Protein AF-M1EPE6-F1 (afdb_monomer_lite)

pLDDT: mean 76.54, std 17.14, range [33.0, 97.06]

Structure (mmCIF, N/CA/C/O backbone):
data_AF-M1EPE6-F1
#
_entry.id   AF-M1EPE6-F1
#
loop_
_atom_site.group_PDB
_atom_site.id
_atom_site.type_symbol
_atom_site.label_atom_id
_atom_site.label_alt_id
_atom_site.label_comp_id
_atom_site.label_asym_id
_atom_site.label_entity_id
_atom_site.label_seq_id
_atom_site.pdbx_PDB_ins_code
_atom_site.Cartn_x
_atom_site.Cartn_y
_atom_site.Cartn_z
_atom_site.occupancy
_atom_site.B_iso_or_equiv
_atom_site.auth_seq_id
_atom_site.auth_comp_id
_atom_site.auth_asym_id
_atom_site.auth_atom_id
_atom_site.pdbx_PDB_model_num
ATOM 1 N N . ARG A 1 1 ? -13.684 3.435 5.957 1.00 78.81 1 ARG A N 1
ATOM 2 C CA . ARG A 1 1 ? -12.445 3.995 6.557 1.00 78.81 1 ARG A CA 1
ATOM 3 C C . ARG A 1 1 ? -11.594 2.908 7.227 1.00 78.81 1 ARG A C 1
ATOM 5 O O . ARG A 1 1 ? -10.469 2.743 6.786 1.00 78.81 1 ARG A O 1
ATOM 12 N N . CYS A 1 2 ? -12.111 2.101 8.167 1.00 88.12 2 CYS A N 1
ATOM 13 C CA . CYS A 1 2 ? -11.366 0.972 8.770 1.00 88.12 2 CYS A CA 1
ATOM 14 C C . CYS A 1 2 ? -10.769 -0.002 7.737 1.00 88.12 2 CYS A C 1
ATOM 16 O O . CYS A 1 2 ? -9.585 -0.310 7.800 1.00 88.12 2 CYS A O 1
ATOM 18 N N . ALA A 1 3 ? -11.550 -0.380 6.718 1.00 90.38 3 ALA A N 1
ATOM 19 C CA . ALA A 1 3 ? -11.076 -1.228 5.621 1.00 90.38 3 ALA A CA 1
ATOM 20 C C . ALA A 1 3 ? -9.878 -0.649 4.851 1.00 90.38 3 ALA A C 1
ATOM 22 O O . ALA A 1 3 ? -8.998 -1.405 4.464 1.00 90.38 3 ALA A O 1
ATOM 23 N N . LEU A 1 4 ? -9.794 0.676 4.678 1.00 91.50 4 LEU A N 1
ATOM 24 C CA . LEU A 1 4 ? -8.645 1.306 4.015 1.00 91.50 4 LEU A CA 1
ATOM 25 C C . LEU A 1 4 ? -7.384 1.209 4.879 1.00 91.50 4 LEU A C 1
ATOM 27 O O . LEU A 1 4 ? -6.312 0.919 4.361 1.00 91.50 4 LEU A O 1
ATOM 31 N N . TYR A 1 5 ? -7.509 1.406 6.194 1.00 92.38 5 TYR A N 1
ATOM 32 C CA . TYR A 1 5 ? -6.381 1.268 7.118 1.00 92.38 5 TYR A CA 1
ATOM 33 C C . TYR A 1 5 ? -5.888 -0.174 7.238 1.00 92.38 5 TYR A C 1
ATOM 35 O O . TYR A 1 5 ? -4.675 -0.387 7.289 1.00 92.38 5 TYR A O 1
ATOM 43 N N . ALA A 1 6 ? -6.814 -1.137 7.249 1.00 94.12 6 ALA A N 1
ATOM 44 C CA . ALA A 1 6 ? -6.514 -2.564 7.234 1.00 94.12 6 ALA A CA 1
ATOM 45 C C . ALA A 1 6 ? -5.818 -2.968 5.931 1.00 94.12 6 ALA A C 1
ATOM 47 O O . ALA A 1 6 ? -4.765 -3.601 5.960 1.00 94.12 6 ALA A O 1
ATOM 48 N N . LEU A 1 7 ? -6.352 -2.529 4.790 1.00 95.69 7 LEU A N 1
ATOM 49 C CA . LEU A 1 7 ? -5.754 -2.777 3.483 1.00 95.69 7 LEU A CA 1
ATOM 50 C C . LEU A 1 7 ? -4.353 -2.158 3.379 1.00 95.69 7 LEU A C 1
ATOM 52 O O . LEU A 1 7 ? -3.413 -2.822 2.955 1.00 95.69 7 LEU A O 1
ATOM 56 N N . GLY A 1 8 ? -4.193 -0.912 3.833 1.00 94.88 8 GLY A N 1
ATOM 57 C CA . GLY A 1 8 ? -2.896 -0.245 3.904 1.00 94.88 8 GLY A CA 1
ATOM 58 C C . GLY A 1 8 ? -1.895 -0.994 4.787 1.00 94.88 8 GLY A C 1
ATOM 59 O O . GLY A 1 8 ? -0.743 -1.134 4.393 1.00 94.88 8 GLY A O 1
ATOM 60 N N . ALA A 1 9 ? -2.326 -1.532 5.936 1.00 96.31 9 ALA A N 1
ATOM 61 C CA . ALA A 1 9 ? -1.472 -2.360 6.792 1.00 96.31 9 ALA A CA 1
ATOM 62 C C . ALA A 1 9 ? -1.014 -3.640 6.091 1.00 96.31 9 ALA A C 1
ATOM 64 O O . ALA A 1 9 ? 0.170 -3.959 6.139 1.00 96.31 9 ALA A O 1
ATOM 65 N N . ALA A 1 10 ? -1.923 -4.341 5.407 1.00 96.81 10 ALA A N 1
ATOM 66 C CA . ALA A 1 10 ? -1.585 -5.551 4.664 1.00 96.81 10 ALA A CA 1
ATOM 67 C C . ALA A 1 10 ? -0.550 -5.270 3.565 1.00 96.81 10 ALA A C 1
ATOM 69 O O . ALA A 1 10 ? 0.476 -5.947 3.495 1.00 96.81 10 ALA A O 1
ATOM 70 N N . TYR A 1 11 ? -0.782 -4.239 2.745 1.00 96.69 11 TYR A N 1
ATOM 71 C CA . TYR A 1 11 ? 0.141 -3.881 1.669 1.00 96.69 11 TYR A CA 1
ATOM 72 C C . TYR A 1 11 ? 1.484 -3.390 2.194 1.0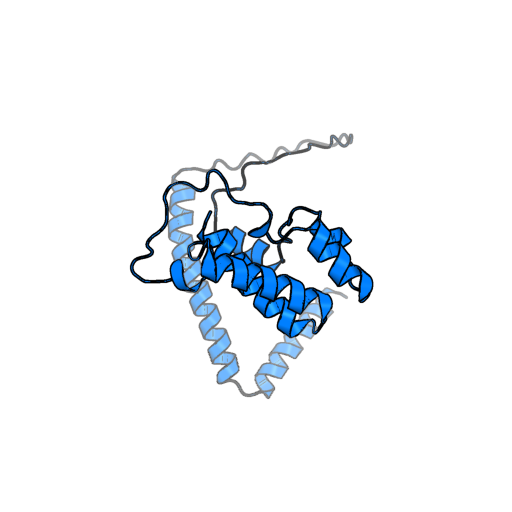0 96.69 11 TYR A C 1
ATOM 74 O O . TYR A 1 11 ? 2.513 -3.821 1.689 1.00 96.69 11 TYR A O 1
ATOM 82 N N . LEU A 1 12 ? 1.507 -2.523 3.207 1.00 96.12 12 LEU A N 1
ATOM 83 C CA . LEU A 1 12 ? 2.769 -2.042 3.766 1.00 96.12 12 LEU A CA 1
ATOM 84 C C . LEU A 1 12 ? 3.553 -3.165 4.452 1.00 96.12 12 LEU A C 1
ATOM 86 O O . LEU A 1 12 ? 4.772 -3.207 4.310 1.00 96.12 12 LEU A O 1
ATOM 90 N N . ASN A 1 13 ? 2.879 -4.109 5.119 1.00 96.75 13 ASN A N 1
ATOM 91 C CA . ASN A 1 13 ? 3.526 -5.301 5.668 1.00 96.75 13 ASN A CA 1
ATOM 92 C C . ASN A 1 13 ? 4.183 -6.131 4.558 1.00 96.75 13 ASN A C 1
ATOM 94 O O . ASN A 1 13 ? 5.369 -6.447 4.647 1.00 96.75 13 ASN A O 1
ATOM 98 N N . LEU A 1 14 ? 3.450 -6.399 3.474 1.00 97.06 14 LEU A N 1
ATOM 99 C CA . LEU A 1 14 ? 3.978 -7.104 2.307 1.00 97.06 14 LEU A CA 1
ATOM 100 C C . LEU A 1 14 ? 5.168 -6.357 1.683 1.00 97.06 14 LEU A C 1
ATOM 102 O O . LEU A 1 14 ? 6.228 -6.943 1.485 1.00 97.06 14 LEU A O 1
ATOM 106 N N . ILE A 1 15 ? 5.031 -5.054 1.421 1.00 95.38 15 ILE A N 1
ATOM 107 C CA . ILE A 1 15 ? 6.100 -4.222 0.847 1.00 95.38 15 ILE A CA 1
ATOM 108 C C . ILE A 1 15 ? 7.330 -4.210 1.761 1.00 95.38 15 ILE A C 1
ATOM 110 O O . ILE A 1 15 ? 8.456 -4.213 1.266 1.00 95.38 15 ILE A O 1
ATOM 114 N N . SER A 1 16 ? 7.153 -4.231 3.084 1.00 95.62 16 SER A N 1
ATOM 115 C CA . SER A 1 16 ? 8.289 -4.258 4.009 1.00 95.62 16 SER A CA 1
ATOM 116 C C . SER A 1 16 ? 9.113 -5.538 3.859 1.00 95.62 16 SER A C 1
ATOM 118 O O . SER A 1 16 ? 10.334 -5.478 3.729 1.00 95.62 16 SER A O 1
ATOM 120 N N . GLN A 1 17 ? 8.441 -6.681 3.722 1.00 94.81 17 GLN A N 1
ATOM 121 C CA . GLN A 1 17 ? 9.088 -7.971 3.492 1.00 94.81 17 GLN A CA 1
ATOM 122 C C . GLN A 1 17 ? 9.775 -8.031 2.120 1.00 94.81 17 GLN A C 1
ATOM 124 O O . GLN A 1 17 ? 10.837 -8.633 2.001 1.00 94.81 17 GLN A O 1
ATOM 129 N N . LEU A 1 18 ? 9.208 -7.374 1.099 1.00 95.19 18 LEU A N 1
ATOM 130 C CA . LEU A 1 18 ? 9.767 -7.347 -0.259 1.00 95.19 18 LEU A CA 1
ATOM 131 C C . LEU A 1 18 ? 10.954 -6.390 -0.422 1.00 95.19 18 LEU A C 1
ATOM 133 O O . LEU A 1 18 ? 11.881 -6.685 -1.167 1.00 95.19 18 LEU A O 1
ATOM 137 N N . THR A 1 19 ? 10.929 -5.234 0.243 1.00 91.19 19 THR A N 1
ATOM 138 C CA . THR A 1 19 ? 12.005 -4.230 0.143 1.00 91.19 19 THR A CA 1
ATOM 139 C C . THR A 1 19 ? 13.209 -4.579 1.013 1.00 91.19 19 THR A C 1
ATOM 141 O O . THR A 1 19 ? 14.312 -4.107 0.741 1.00 91.19 19 THR A O 1
ATOM 144 N N . THR A 1 20 ? 13.025 -5.413 2.045 1.00 89.69 20 THR A N 1
ATOM 145 C CA . THR A 1 20 ? 14.071 -5.873 2.981 1.00 89.69 20 THR A CA 1
ATOM 146 C C . THR A 1 20 ? 14.838 -4.746 3.686 1.00 89.69 20 THR A C 1
ATOM 148 O O . THR A 1 20 ? 15.934 -4.961 4.196 1.00 89.69 20 THR A O 1
ATOM 151 N N . VAL A 1 21 ? 14.259 -3.541 3.757 1.00 95.19 21 VAL A N 1
ATOM 152 C CA . VAL A 1 21 ? 14.845 -2.381 4.443 1.00 95.19 21 VAL A CA 1
ATOM 153 C C . VAL A 1 21 ? 14.593 -2.505 5.952 1.00 95.19 21 VAL A C 1
ATOM 155 O O . VAL A 1 21 ? 13.445 -2.339 6.374 1.00 95.19 21 VAL A O 1
ATOM 158 N N . PRO A 1 22 ? 15.616 -2.743 6.801 1.00 95.19 22 PRO A N 1
ATOM 159 C CA . PRO A 1 22 ? 15.393 -3.087 8.209 1.00 95.19 22 PRO A CA 1
ATOM 160 C C . PRO A 1 22 ? 14.621 -2.019 8.993 1.00 95.19 22 PRO A C 1
ATOM 162 O O . PRO A 1 22 ? 13.675 -2.342 9.709 1.00 95.19 22 PRO A O 1
ATOM 165 N N . ALA A 1 23 ? 14.964 -0.741 8.800 1.00 95.00 23 ALA A N 1
ATOM 166 C CA . ALA A 1 23 ? 14.297 0.378 9.469 1.00 95.00 23 ALA A CA 1
ATOM 167 C C . ALA A 1 23 ? 12.816 0.509 9.068 1.00 95.00 23 ALA A C 1
ATOM 169 O O . ALA A 1 23 ? 11.967 0.857 9.889 1.00 95.00 23 ALA A O 1
ATOM 170 N N . PHE A 1 24 ? 12.492 0.198 7.811 1.00 96.19 24 PHE A N 1
ATOM 171 C CA . PHE A 1 24 ? 11.118 0.201 7.324 1.00 96.19 24 PHE A CA 1
ATOM 172 C C . PHE A 1 24 ? 10.338 -0.993 7.880 1.00 96.19 24 PHE A C 1
ATOM 174 O O . PHE A 1 24 ? 9.250 -0.803 8.417 1.00 96.19 24 PHE A O 1
ATOM 181 N N . CYS A 1 25 ? 10.916 -2.199 7.850 1.00 96.12 25 CYS A N 1
ATOM 182 C CA . CYS A 1 25 ? 10.325 -3.391 8.463 1.00 96.12 25 CYS A CA 1
ATOM 183 C C . CYS A 1 25 ? 9.987 -3.166 9.934 1.00 96.12 25 CYS A C 1
ATOM 185 O O . CYS A 1 25 ? 8.874 -3.479 10.353 1.00 96.12 25 CYS A O 1
ATOM 187 N N . GLN A 1 26 ? 10.921 -2.601 10.701 1.00 95.94 26 GLN A N 1
ATOM 188 C CA . GLN A 1 26 ? 10.714 -2.302 12.112 1.00 95.94 26 GLN A CA 1
ATOM 189 C C . GLN A 1 26 ? 9.548 -1.328 12.308 1.00 95.94 26 GLN A C 1
ATOM 191 O O . GLN A 1 26 ? 8.627 -1.632 13.060 1.00 95.94 26 GLN A O 1
ATOM 196 N N . HIS A 1 27 ? 9.539 -0.206 11.581 1.00 95.94 27 HIS A N 1
ATOM 197 C CA . HIS A 1 27 ? 8.467 0.781 11.692 1.00 95.94 27 HIS A CA 1
ATOM 198 C C . HIS A 1 27 ? 7.085 0.183 11.383 1.00 95.94 27 HIS A C 1
ATOM 200 O O . HIS A 1 27 ? 6.121 0.426 12.111 1.00 95.94 27 HIS A O 1
ATOM 206 N N . ILE A 1 28 ? 6.976 -0.614 10.314 1.00 96.88 28 ILE A N 1
ATOM 207 C CA . ILE A 1 28 ? 5.706 -1.244 9.944 1.00 96.88 28 ILE A CA 1
ATOM 208 C C . ILE A 1 28 ? 5.251 -2.243 11.016 1.00 96.88 28 ILE A C 1
ATOM 210 O O . ILE A 1 28 ? 4.077 -2.223 11.393 1.00 96.88 28 ILE A O 1
ATOM 214 N N . HIS A 1 29 ? 6.160 -3.063 11.552 1.00 96.50 29 HIS A N 1
ATOM 215 C CA . HIS A 1 29 ? 5.839 -3.996 12.635 1.00 96.50 29 HIS A CA 1
ATOM 216 C C . HIS A 1 29 ? 5.400 -3.276 13.910 1.00 96.50 29 HIS A C 1
ATOM 218 O O . HIS A 1 29 ? 4.398 -3.671 14.496 1.00 96.50 29 HIS A O 1
ATOM 224 N N . GLU A 1 30 ? 6.087 -2.206 14.314 1.00 96.06 30 GLU A N 1
ATOM 225 C CA . GLU A 1 30 ? 5.726 -1.417 15.498 1.00 96.06 30 GLU A CA 1
ATOM 226 C C . GLU A 1 30 ? 4.286 -0.900 15.410 1.00 96.06 30 GLU A C 1
ATOM 228 O O . GLU A 1 30 ? 3.489 -1.127 16.318 1.00 96.06 30 GLU A O 1
ATOM 233 N N . VAL A 1 31 ? 3.906 -0.285 14.285 1.00 96.44 31 VAL A N 1
ATOM 234 C CA . VAL A 1 31 ? 2.537 0.222 14.091 1.00 96.44 31 VAL A CA 1
ATOM 235 C C . VAL A 1 31 ? 1.511 -0.917 14.088 1.00 96.44 31 VAL A C 1
ATOM 237 O O . VAL A 1 31 ? 0.424 -0.769 14.651 1.00 96.44 31 VAL A O 1
ATOM 240 N N . ILE A 1 32 ? 1.828 -2.062 13.472 1.00 96.69 32 ILE A N 1
ATOM 241 C CA . ILE A 1 32 ? 0.934 -3.230 13.455 1.00 96.69 32 ILE A CA 1
ATOM 242 C C . ILE A 1 32 ? 0.739 -3.789 14.867 1.00 96.69 32 ILE A C 1
ATOM 244 O O . ILE A 1 32 ? -0.399 -4.045 15.259 1.00 96.69 32 ILE A O 1
ATOM 248 N N . GLU A 1 33 ? 1.807 -3.944 15.646 1.00 96.31 33 GLU A N 1
ATOM 249 C CA . GLU A 1 33 ? 1.735 -4.449 17.020 1.00 96.31 33 GLU A CA 1
ATOM 250 C C . GLU A 1 33 ? 0.950 -3.508 17.938 1.00 96.31 33 GLU A C 1
ATOM 252 O O . GLU A 1 33 ? 0.116 -3.966 18.723 1.00 96.31 33 GLU A O 1
ATOM 257 N N . THR A 1 34 ? 1.132 -2.194 17.799 1.00 94.81 34 THR A N 1
ATOM 258 C CA . THR A 1 34 ? 0.328 -1.204 18.526 1.00 94.81 34 THR A CA 1
ATOM 259 C C . THR A 1 34 ? -1.153 -1.316 18.153 1.00 94.81 34 THR A C 1
ATOM 261 O O . THR A 1 34 ? -2.018 -1.398 19.028 1.00 94.81 34 THR A O 1
ATOM 264 N N . ARG A 1 35 ? -1.475 -1.435 16.855 1.00 93.88 35 ARG A N 1
ATOM 265 C CA . ARG A 1 35 ? -2.862 -1.647 16.405 1.00 93.88 35 ARG A CA 1
ATOM 266 C C . ARG A 1 35 ? -3.456 -2.952 16.925 1.00 93.88 35 ARG A C 1
ATOM 268 O O . ARG A 1 35 ? -4.631 -2.957 17.269 1.00 93.88 35 ARG A O 1
ATOM 275 N N . LYS A 1 36 ? -2.690 -4.044 17.021 1.00 93.75 36 LYS A N 1
ATOM 276 C CA . LYS A 1 36 ? -3.198 -5.317 17.570 1.00 93.75 36 LYS A CA 1
ATOM 277 C C . LYS A 1 36 ? -3.713 -5.157 18.999 1.00 93.75 36 LYS A C 1
ATOM 279 O O . LYS A 1 36 ? -4.706 -5.786 19.352 1.00 93.75 36 LYS A O 1
ATOM 284 N N . LYS A 1 37 ? -3.046 -4.324 19.802 1.00 91.88 37 LYS A N 1
ATOM 285 C CA . LYS A 1 37 ? -3.392 -4.095 21.210 1.00 91.88 37 LYS A CA 1
ATOM 286 C C . LYS A 1 37 ? -4.552 -3.119 21.375 1.00 91.88 37 LYS A C 1
ATOM 288 O O . LYS A 1 37 ? -5.456 -3.383 22.160 1.00 91.88 37 LYS A O 1
ATOM 293 N N . GLU A 1 38 ? -4.530 -2.011 20.641 1.00 90.50 38 GLU A N 1
ATOM 294 C CA . GLU A 1 38 ? -5.380 -0.852 20.952 1.00 90.50 38 GLU A CA 1
ATOM 295 C C . GLU A 1 38 ? -6.427 -0.543 19.877 1.00 90.50 38 GLU A C 1
ATOM 297 O O . GLU A 1 38 ? -7.476 0.026 20.172 1.00 90.50 38 GLU A O 1
ATOM 302 N N . ALA A 1 39 ? -6.185 -0.953 18.630 1.00 90.44 39 ALA A N 1
ATOM 303 C CA . ALA A 1 39 ? -7.056 -0.653 17.496 1.00 90.44 39 ALA A CA 1
ATOM 304 C C . ALA A 1 39 ? -7.174 -1.832 16.506 1.00 90.44 39 ALA A C 1
ATOM 306 O O . ALA A 1 39 ? -6.911 -1.664 15.308 1.00 90.44 39 ALA A O 1
ATOM 307 N N . PRO A 1 40 ? -7.590 -3.037 16.955 1.00 91.19 40 PRO A N 1
ATOM 308 C CA . PRO A 1 40 ? -7.602 -4.231 16.106 1.00 91.19 40 PRO A CA 1
ATOM 309 C C . PRO A 1 40 ? -8.534 -4.077 14.899 1.00 91.19 40 PRO A C 1
ATOM 311 O O . PRO A 1 40 ? -8.265 -4.622 13.836 1.00 91.19 40 PRO A O 1
ATOM 314 N N . TYR A 1 41 ? -9.574 -3.245 15.008 1.00 89.62 41 TYR A N 1
ATOM 315 C CA . TYR A 1 41 ? -10.480 -2.880 13.913 1.00 89.62 41 TYR A CA 1
ATOM 316 C C . TYR A 1 41 ? -9.801 -2.123 12.749 1.00 89.62 41 TYR A C 1
ATOM 318 O O . TYR A 1 41 ? -10.455 -1.848 11.745 1.00 89.62 41 TYR A O 1
ATOM 326 N N . MET A 1 42 ? -8.516 -1.761 12.856 1.00 90.50 42 MET A N 1
ATOM 327 C CA . MET A 1 42 ? -7.694 -1.194 11.774 1.00 90.50 42 MET A CA 1
ATOM 328 C C . MET A 1 42 ? -6.777 -2.230 11.105 1.00 90.50 42 MET A C 1
ATOM 330 O O . MET A 1 42 ? -5.905 -1.846 10.319 1.00 90.50 42 MET A O 1
ATOM 334 N N . LEU A 1 43 ? -6.942 -3.516 11.423 1.00 93.44 43 LEU A N 1
ATOM 335 C CA . LEU A 1 43 ? -6.168 -4.622 10.868 1.00 93.44 43 LEU A CA 1
ATOM 336 C C . LEU A 1 43 ? -7.042 -5.566 10.022 1.00 93.44 43 LEU A C 1
ATOM 338 O O . LEU A 1 43 ? -8.248 -5.675 10.269 1.00 93.44 43 LEU A O 1
ATOM 342 N N . PRO A 1 44 ? -6.456 -6.244 9.017 1.00 93.25 44 PRO A N 1
ATOM 343 C CA . PRO A 1 44 ? -7.172 -7.172 8.139 1.00 93.25 44 PRO A CA 1
ATOM 344 C C . PRO A 1 44 ? -7.993 -8.226 8.883 1.00 93.25 44 PRO A C 1
ATOM 346 O O . PRO A 1 44 ? -9.142 -8.471 8.520 1.00 93.25 44 PRO A O 1
ATOM 349 N N . GLU A 1 45 ? -7.435 -8.791 9.951 1.00 92.94 45 GLU A N 1
ATOM 350 C CA . GLU A 1 45 ? -7.993 -9.908 10.717 1.00 92.94 45 GLU A CA 1
ATOM 351 C C . GLU A 1 45 ? -9.315 -9.556 11.409 1.00 92.94 45 GLU A C 1
ATOM 353 O O . GLU A 1 45 ? -10.120 -10.441 11.683 1.00 92.94 45 GLU A O 1
ATOM 358 N N . ALA A 1 46 ? -9.565 -8.273 11.684 1.00 90.06 46 ALA A N 1
ATOM 359 C CA . ALA A 1 46 ? -10.809 -7.817 12.300 1.00 90.06 46 ALA A CA 1
ATOM 360 C C . ALA A 1 46 ? -11.819 -7.255 11.287 1.00 90.06 46 ALA A C 1
ATOM 362 O O . ALA A 1 46 ? -13.012 -7.173 11.591 1.00 90.06 46 ALA A O 1
ATOM 363 N N . VAL A 1 47 ? -11.353 -6.823 10.108 1.00 91.44 47 VAL A N 1
ATOM 364 C CA . VAL A 1 47 ? -12.191 -6.141 9.109 1.00 91.44 47 VAL A CA 1
ATOM 365 C C . VAL A 1 47 ? -12.680 -7.086 8.014 1.00 91.44 47 VAL A C 1
ATOM 367 O O . VAL A 1 47 ? -13.831 -6.976 7.599 1.00 91.44 47 VAL A O 1
ATOM 370 N N . PHE A 1 48 ? -11.842 -8.013 7.549 1.00 90.81 48 PHE A N 1
ATOM 371 C CA . PHE A 1 48 ? -12.156 -8.918 6.439 1.00 90.81 48 PHE A CA 1
ATOM 372 C C . PHE A 1 48 ? -12.631 -10.288 6.939 1.00 90.81 48 PHE A C 1
ATOM 374 O O . PHE A 1 48 ? -12.126 -11.331 6.535 1.00 90.81 48 PHE A O 1
ATOM 381 N N . VAL A 1 49 ? -13.614 -10.268 7.838 1.00 90.75 49 VAL A N 1
ATOM 382 C CA . VAL A 1 49 ? -14.288 -11.455 8.386 1.00 90.75 49 VAL A CA 1
ATOM 383 C C . VAL A 1 49 ? -15.783 -11.384 8.080 1.00 90.75 49 VAL A C 1
ATOM 385 O O . VAL A 1 49 ? -16.294 -10.305 7.797 1.00 90.75 49 VAL A O 1
ATOM 388 N N . GLU A 1 50 ? -16.511 -12.503 8.164 1.00 87.69 50 GLU A N 1
ATOM 389 C CA . GLU A 1 50 ? -17.945 -12.544 7.811 1.00 87.69 50 GLU A CA 1
ATOM 390 C C . GLU A 1 50 ? -18.805 -11.537 8.595 1.00 87.69 50 GLU A C 1
ATOM 392 O O . GLU A 1 50 ? -19.783 -11.006 8.071 1.00 87.69 50 GLU A O 1
ATOM 397 N N . LYS A 1 51 ? -18.454 -11.269 9.861 1.00 85.38 51 LYS A N 1
ATOM 398 C CA . LYS A 1 51 ? -19.175 -10.338 10.744 1.00 85.38 51 LYS A CA 1
ATOM 399 C C . LYS A 1 51 ? -18.198 -9.409 11.474 1.00 85.38 51 LYS A C 1
ATOM 401 O O . LYS A 1 51 ? -17.873 -9.663 12.638 1.00 85.38 51 LYS A O 1
ATOM 406 N N . PRO A 1 52 ? -17.715 -8.341 10.819 1.00 83.62 52 PRO A N 1
ATOM 407 C CA . PRO A 1 52 ? -16.733 -7.449 11.414 1.00 83.62 52 PRO A CA 1
ATOM 408 C C . PRO A 1 52 ? -17.389 -6.592 12.503 1.00 83.62 52 PRO A C 1
ATOM 410 O O . PRO A 1 52 ? -18.409 -5.936 12.283 1.00 83.62 52 PRO A O 1
ATOM 413 N N . ARG A 1 53 ? -16.798 -6.581 13.700 1.00 76.25 53 ARG A N 1
ATOM 414 C CA . ARG A 1 53 ? -17.234 -5.716 14.808 1.00 76.25 53 ARG A CA 1
ATOM 415 C C . ARG A 1 53 ? -16.517 -4.375 14.706 1.00 76.25 53 ARG A C 1
ATOM 417 O O . ARG A 1 53 ? -15.517 -4.143 15.377 1.00 76.25 53 ARG A O 1
ATOM 424 N N . LEU A 1 54 ? -16.998 -3.516 13.814 1.00 76.62 54 LEU A N 1
ATOM 425 C CA . LEU A 1 54 ? -16.412 -2.193 13.606 1.00 76.62 54 LEU A CA 1
ATOM 426 C C . LEU A 1 54 ? -16.997 -1.197 14.609 1.00 76.62 54 LEU A C 1
ATOM 428 O O . LEU A 1 54 ? -18.217 -1.100 14.751 1.00 76.62 54 LEU A O 1
ATOM 432 N N . SER A 1 55 ? -16.139 -0.425 15.275 1.00 68.31 55 SER A N 1
ATOM 433 C CA . SER A 1 55 ? -16.594 0.781 15.962 1.00 68.31 55 SER A CA 1
ATOM 434 C C . SER A 1 55 ? -17.102 1.779 14.914 1.00 68.31 55 SER A C 1
ATOM 436 O O . SER A 1 55 ? -16.473 1.997 13.877 1.00 68.31 55 SER A O 1
ATOM 438 N N . GLN A 1 56 ? -18.277 2.368 15.155 1.00 62.12 56 GLN A N 1
ATOM 439 C CA . GLN A 1 56 ? -18.870 3.346 14.232 1.00 62.12 56 GLN A CA 1
ATOM 440 C C . GLN A 1 56 ? -18.136 4.696 14.260 1.00 62.12 56 GLN A C 1
ATOM 442 O O . GLN A 1 56 ? -18.212 5.450 13.293 1.00 62.12 56 GLN A O 1
ATOM 447 N N . ASN A 1 57 ? -17.370 4.969 15.322 1.00 63.84 57 ASN A N 1
ATOM 448 C CA . ASN A 1 57 ? -16.653 6.224 15.507 1.00 63.84 57 ASN A CA 1
ATOM 449 C C . ASN A 1 57 ? -15.144 6.020 15.349 1.00 63.84 57 ASN A C 1
ATOM 451 O O . ASN A 1 57 ? -14.515 5.268 16.091 1.00 63.84 57 ASN A O 1
ATOM 455 N N . LEU A 1 58 ? -14.586 6.720 14.362 1.00 68.25 58 LEU A N 1
ATOM 456 C CA . LEU A 1 58 ? -13.146 6.908 14.149 1.00 68.25 58 LEU A CA 1
ATOM 457 C C . LEU A 1 58 ? -12.679 8.280 14.661 1.00 68.25 58 LEU A C 1
ATOM 459 O O . LEU A 1 58 ? -11.575 8.711 14.331 1.00 68.25 58 LEU A O 1
ATOM 463 N N . ASP A 1 59 ? -13.518 8.991 15.414 1.00 63.28 59 ASP A N 1
ATOM 464 C CA . ASP A 1 59 ? -13.093 10.225 16.067 1.00 63.28 59 ASP A CA 1
ATOM 465 C C . ASP A 1 59 ? -12.024 9.883 17.104 1.00 63.28 59 ASP A C 1
ATOM 467 O O . ASP A 1 59 ? -12.248 9.076 18.004 1.00 63.28 59 ASP A O 1
ATOM 471 N N . GLY A 1 60 ? -10.834 10.460 16.925 1.00 67.38 60 GLY A N 1
ATOM 472 C CA . GLY A 1 60 ? -9.687 10.223 17.797 1.00 67.38 60 GLY A CA 1
ATOM 473 C C . GLY A 1 60 ? -8.704 9.148 17.329 1.00 67.38 60 GLY A C 1
ATOM 474 O O . GLY A 1 60 ? -8.000 8.599 18.170 1.00 67.38 60 GLY A O 1
ATOM 475 N N . VAL A 1 61 ? -8.605 8.838 16.024 1.00 75.75 61 VAL A N 1
ATOM 476 C CA . VAL A 1 61 ? -7.471 8.025 15.531 1.00 75.75 61 VAL A CA 1
ATOM 477 C C . VAL A 1 61 ? -6.159 8.694 15.946 1.00 75.75 61 VAL A C 1
ATOM 479 O O . VAL A 1 61 ? -5.804 9.765 15.450 1.00 75.75 61 VAL A O 1
ATOM 482 N N . VAL A 1 62 ? -5.449 8.043 16.865 1.00 83.62 62 VAL A N 1
ATOM 483 C CA . VAL A 1 62 ? -4.172 8.512 17.398 1.00 83.62 62 VAL A CA 1
ATOM 484 C C . VAL A 1 62 ? -3.112 8.412 16.305 1.00 83.62 62 VAL A C 1
ATOM 486 O O . VAL A 1 62 ? -3.082 7.458 15.526 1.0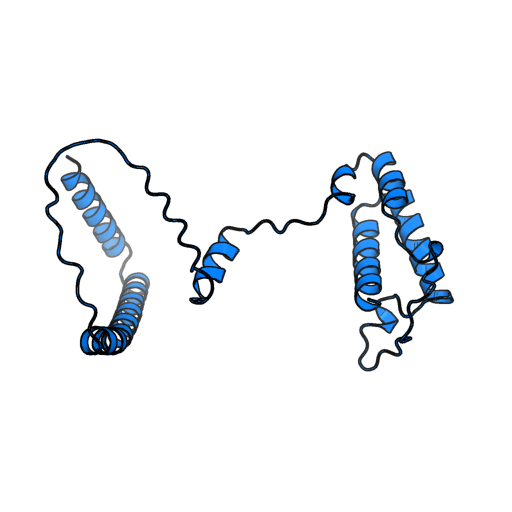0 83.62 62 VAL A O 1
ATOM 489 N N . ILE A 1 63 ? -2.225 9.407 16.248 1.00 84.50 63 ILE A N 1
ATOM 490 C CA . ILE A 1 63 ? -1.140 9.495 15.257 1.00 84.50 63 ILE A CA 1
ATOM 491 C C . ILE A 1 63 ? -0.267 8.229 15.262 1.00 84.50 63 ILE A C 1
ATOM 493 O O . ILE A 1 63 ? 0.217 7.816 14.212 1.00 84.50 63 ILE A O 1
ATOM 497 N N . GLU A 1 64 ? -0.115 7.590 16.420 1.00 86.56 64 GLU A N 1
ATOM 498 C CA . GLU A 1 64 ? 0.655 6.357 16.625 1.00 86.56 64 GLU A CA 1
ATOM 499 C C . GLU A 1 64 ? 0.081 5.150 15.875 1.00 86.56 64 GLU A C 1
ATOM 501 O O . GLU A 1 64 ? 0.816 4.241 15.498 1.00 86.56 64 GLU A O 1
ATOM 506 N N . PHE A 1 65 ? -1.221 5.156 15.580 1.00 90.56 65 PHE A N 1
ATOM 507 C CA . PHE A 1 65 ? -1.838 4.108 14.776 1.00 90.56 65 PHE A CA 1
ATOM 508 C C . PHE A 1 65 ? -1.656 4.352 13.280 1.00 90.56 65 PHE A C 1
ATOM 510 O O . PHE A 1 65 ? -2.014 3.487 12.486 1.00 90.56 65 PHE A O 1
ATOM 517 N N . LEU A 1 66 ? -1.145 5.504 12.844 1.00 91.94 66 LEU A N 1
ATOM 518 C CA . LEU A 1 66 ? -1.060 5.860 11.431 1.00 91.94 66 LEU A CA 1
ATOM 519 C C . LEU A 1 66 ? 0.324 5.580 10.852 1.00 91.94 66 LEU A C 1
ATOM 521 O O . LEU A 1 66 ? 1.357 5.930 11.415 1.00 91.94 66 LEU A O 1
ATOM 525 N N . PHE A 1 67 ? 0.331 5.037 9.637 1.00 94.19 67 PHE A N 1
ATOM 526 C CA . PHE A 1 67 ? 1.534 4.977 8.818 1.00 94.19 67 PHE A CA 1
ATOM 527 C C . PHE A 1 67 ? 1.817 6.371 8.258 1.00 94.19 67 PHE A C 1
ATOM 529 O O . PHE A 1 67 ? 1.219 6.791 7.265 1.00 94.19 67 PHE A O 1
ATOM 536 N N . ARG A 1 68 ? 2.682 7.131 8.933 1.00 92.12 68 ARG A N 1
ATOM 537 C CA . ARG A 1 68 ? 2.978 8.511 8.536 1.00 92.12 68 ARG A CA 1
ATOM 538 C C . ARG A 1 68 ? 3.865 8.520 7.299 1.00 92.12 68 ARG A C 1
ATOM 540 O O . ARG A 1 68 ? 4.972 7.989 7.327 1.00 92.12 68 ARG A O 1
ATOM 547 N N . GLN A 1 69 ? 3.420 9.215 6.254 1.00 92.50 69 GLN A N 1
ATOM 548 C CA . GLN A 1 69 ? 4.204 9.404 5.031 1.00 92.50 69 GLN A CA 1
ATOM 549 C C . GLN A 1 69 ? 5.596 9.985 5.326 1.00 92.50 69 GLN A C 1
ATOM 551 O O . GLN A 1 69 ? 6.574 9.513 4.750 1.00 92.50 69 GLN A O 1
ATOM 556 N N . SER A 1 70 ? 5.708 10.946 6.250 1.00 92.88 70 SER A N 1
ATOM 557 C CA . SER A 1 70 ? 6.996 11.539 6.626 1.00 92.88 70 SER A CA 1
ATOM 558 C C . SER A 1 70 ? 7.953 10.500 7.213 1.00 92.88 70 SER A C 1
ATOM 560 O O . SER A 1 70 ? 9.111 10.442 6.812 1.00 92.88 70 SER A O 1
ATOM 562 N N . LYS A 1 71 ? 7.455 9.627 8.101 1.00 94.00 71 LYS A N 1
ATOM 563 C CA . LYS A 1 71 ? 8.268 8.571 8.712 1.00 94.00 71 LYS A CA 1
ATOM 564 C C . LYS A 1 71 ? 8.655 7.499 7.698 1.00 94.00 71 LYS A C 1
ATOM 566 O O . LYS A 1 71 ? 9.802 7.072 7.686 1.00 94.00 71 LYS A O 1
ATOM 571 N N . ILE A 1 72 ? 7.731 7.113 6.816 1.00 94.69 72 ILE A N 1
ATOM 572 C CA . ILE A 1 72 ? 8.008 6.178 5.716 1.00 94.69 72 ILE A CA 1
ATOM 573 C C . ILE A 1 72 ? 9.093 6.738 4.787 1.00 94.69 72 ILE A C 1
ATOM 575 O O . ILE A 1 72 ? 10.019 6.024 4.416 1.00 94.69 72 ILE A O 1
ATOM 579 N N . SER A 1 73 ? 9.004 8.021 4.437 1.00 94.38 73 SER A N 1
ATOM 580 C CA . SER A 1 73 ? 9.967 8.666 3.538 1.00 94.38 73 SER A CA 1
ATOM 581 C C . SER A 1 73 ? 11.358 8.760 4.157 1.00 94.38 73 SER A C 1
ATOM 583 O O . SER A 1 73 ? 12.341 8.542 3.459 1.00 94.38 73 SER A O 1
ATOM 585 N N . GLU A 1 74 ? 11.437 9.020 5.464 1.00 93.88 74 GLU A N 1
ATOM 586 C CA . GLU A 1 74 ? 12.681 9.018 6.239 1.00 93.88 74 GLU A CA 1
ATOM 587 C C . GLU A 1 74 ? 13.355 7.635 6.224 1.00 93.88 74 GLU A C 1
ATOM 589 O O . GLU A 1 74 ? 14.517 7.517 5.832 1.00 93.88 74 GLU A O 1
ATOM 594 N N . VAL A 1 75 ? 12.626 6.572 6.594 1.00 94.75 75 VAL A N 1
ATOM 595 C CA . VAL A 1 75 ? 13.209 5.219 6.706 1.00 94.75 75 VAL A CA 1
ATOM 596 C C . VAL A 1 75 ? 13.557 4.599 5.349 1.00 94.75 75 VAL A C 1
ATOM 598 O O . VAL A 1 75 ? 14.506 3.822 5.264 1.00 94.75 75 VAL A O 1
ATOM 601 N N . LEU A 1 76 ? 12.830 4.951 4.283 1.00 93.44 76 LEU A N 1
ATOM 602 C CA . LEU A 1 76 ? 13.142 4.518 2.917 1.00 93.44 76 LEU A CA 1
ATOM 603 C C . LEU A 1 76 ? 14.274 5.345 2.289 1.00 93.44 76 LEU A C 1
ATOM 605 O O . LEU A 1 76 ? 15.136 4.784 1.609 1.00 93.44 76 LEU A O 1
ATOM 609 N N . GLY A 1 77 ? 14.312 6.657 2.545 1.00 91.06 77 GLY A N 1
ATOM 610 C CA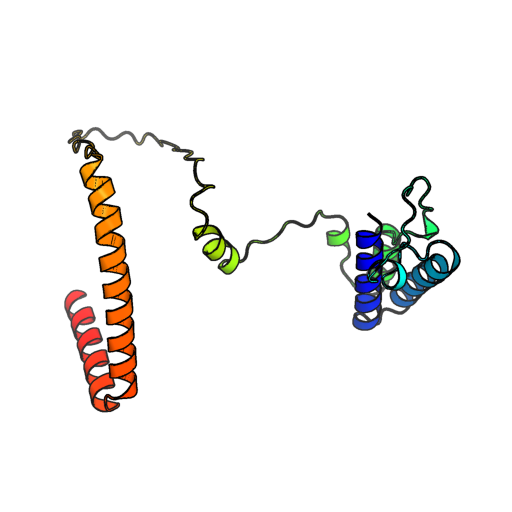 . GLY A 1 77 ? 15.323 7.567 1.997 1.00 91.06 77 GLY A CA 1
ATOM 611 C C . GLY A 1 77 ? 16.743 7.220 2.447 1.00 91.06 77 GLY A C 1
ATOM 612 O O . GLY A 1 77 ? 17.672 7.271 1.644 1.00 91.06 77 GLY A O 1
ATOM 613 N N . GLY A 1 78 ? 16.907 6.746 3.688 1.00 86.31 78 GLY A N 1
ATOM 614 C CA . GLY A 1 78 ? 18.193 6.243 4.191 1.00 86.31 78 GLY A CA 1
ATOM 615 C C . GLY A 1 78 ? 18.723 4.994 3.469 1.00 86.31 78 GLY A C 1
ATOM 616 O O . GLY A 1 78 ? 19.881 4.636 3.652 1.00 86.31 78 GLY A O 1
ATOM 617 N N . SER A 1 79 ? 17.897 4.339 2.646 1.00 89.12 79 SER A N 1
ATOM 618 C CA . SER A 1 79 ? 18.235 3.112 1.908 1.00 89.12 79 SER A CA 1
ATOM 619 C C . SER A 1 79 ? 18.260 3.302 0.384 1.00 89.12 79 SER A C 1
ATOM 621 O O . SER A 1 79 ? 18.256 2.321 -0.354 1.00 89.12 79 SER A O 1
ATOM 623 N N . GLY A 1 80 ? 18.267 4.550 -0.103 1.00 89.06 80 GLY A N 1
ATOM 624 C CA . GLY A 1 80 ? 18.384 4.865 -1.534 1.00 89.06 80 GLY A CA 1
ATOM 625 C C . GLY A 1 80 ? 17.083 4.774 -2.343 1.00 89.06 80 GLY A C 1
ATOM 626 O O . GLY A 1 80 ? 17.119 4.895 -3.566 1.00 89.06 80 GLY A O 1
ATOM 627 N N . TYR A 1 81 ? 15.931 4.589 -1.692 1.00 91.31 81 TYR A N 1
ATOM 628 C CA . TYR A 1 81 ? 14.630 4.622 -2.362 1.00 91.31 81 TYR A CA 1
ATOM 629 C C . TYR A 1 81 ? 14.171 6.066 -2.603 1.00 91.31 81 TYR A C 1
ATOM 631 O O . TYR A 1 81 ? 14.273 6.917 -1.719 1.00 91.31 81 TYR A O 1
ATOM 639 N N . ASN A 1 82 ? 13.595 6.332 -3.780 1.00 89.94 82 ASN A N 1
ATOM 640 C CA . ASN A 1 82 ? 12.936 7.607 -4.058 1.00 89.94 82 ASN A CA 1
ATOM 641 C C . ASN A 1 82 ? 11.543 7.635 -3.404 1.00 89.94 82 ASN A C 1
ATOM 643 O O . ASN A 1 82 ? 10.680 6.817 -3.728 1.00 89.94 82 ASN A O 1
ATOM 647 N N . SER A 1 83 ? 11.328 8.591 -2.500 1.00 90.44 83 SER A N 1
ATOM 648 C CA . SER A 1 83 ? 10.068 8.787 -1.775 1.00 90.44 83 SER A CA 1
ATOM 649 C C . SER A 1 83 ? 9.269 10.012 -2.242 1.00 90.44 83 SER A C 1
ATOM 651 O O . SER A 1 83 ? 8.168 10.237 -1.740 1.00 90.44 83 SER A O 1
ATOM 653 N N . ASP A 1 84 ? 9.743 10.754 -3.250 1.00 89.25 84 ASP A N 1
ATOM 654 C CA . ASP A 1 84 ? 9.122 12.003 -3.729 1.00 89.25 84 ASP A CA 1
ATOM 655 C C . ASP A 1 84 ? 7.683 11.778 -4.206 1.00 89.25 84 ASP A C 1
ATOM 657 O O . ASP A 1 84 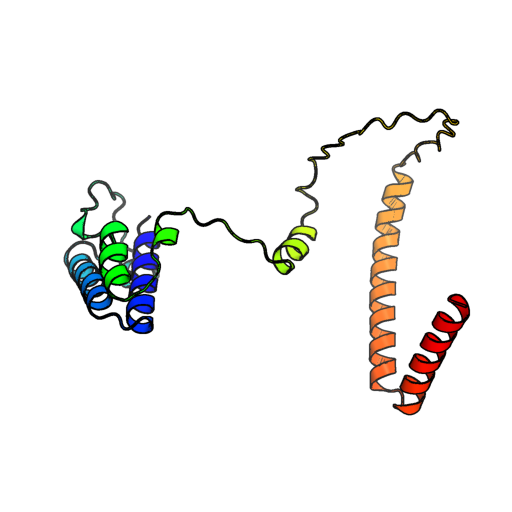? 6.788 12.603 -4.008 1.00 89.25 84 ASP A O 1
ATOM 661 N N . ARG A 1 85 ? 7.434 10.603 -4.796 1.00 88.69 85 ARG A N 1
ATOM 662 C CA . ARG A 1 85 ? 6.111 10.224 -5.301 1.00 88.69 85 ARG A CA 1
ATOM 663 C C . ARG A 1 85 ? 5.102 9.891 -4.204 1.00 88.69 85 ARG A C 1
ATOM 665 O O . ARG A 1 85 ? 3.914 9.880 -4.503 1.00 88.69 85 ARG A O 1
ATOM 672 N N . LEU A 1 86 ? 5.525 9.651 -2.958 1.00 88.31 86 LEU A N 1
ATOM 673 C CA . LEU A 1 86 ? 4.600 9.364 -1.851 1.00 88.31 86 LEU A CA 1
ATOM 674 C C . LEU A 1 86 ? 3.729 10.576 -1.489 1.00 88.31 86 LEU A C 1
ATOM 676 O O . LEU A 1 86 ? 2.647 10.406 -0.933 1.00 88.31 86 LEU A O 1
ATOM 680 N N . CYS A 1 87 ? 4.192 11.786 -1.811 1.00 84.44 87 CYS A N 1
ATOM 681 C CA . CYS A 1 87 ? 3.452 13.033 -1.610 1.00 84.44 87 CYS A CA 1
ATOM 682 C C . CYS A 1 87 ? 2.493 13.357 -2.762 1.00 84.44 87 CYS A C 1
ATOM 684 O O . CYS A 1 87 ? 1.680 14.274 -2.644 1.00 84.44 87 CYS A O 1
ATOM 686 N N . LEU A 1 88 ? 2.603 12.649 -3.887 1.00 88.31 88 LEU A N 1
ATOM 687 C CA . LEU A 1 88 ? 1.811 12.930 -5.074 1.00 88.31 88 LEU A CA 1
ATOM 688 C C . LEU A 1 88 ? 0.512 12.116 -5.030 1.00 88.31 88 LEU A C 1
ATOM 690 O O . LEU A 1 88 ? 0.563 10.900 -4.824 1.00 88.31 88 LEU A O 1
ATOM 694 N N . PRO A 1 89 ? -0.656 12.743 -5.257 1.00 86.75 89 PRO A N 1
ATOM 695 C CA . PRO A 1 89 ? -1.894 12.007 -5.455 1.00 86.75 89 PRO A CA 1
ATOM 696 C C . PRO A 1 89 ? -1.731 10.971 -6.569 1.00 86.75 89 PRO A C 1
ATOM 698 O O . PRO A 1 89 ? -1.134 11.249 -7.613 1.00 86.75 89 PRO A O 1
ATOM 701 N N . TYR A 1 90 ? -2.275 9.774 -6.359 1.00 84.81 90 TYR A N 1
ATOM 702 C CA . TYR A 1 90 ? -2.277 8.755 -7.400 1.00 84.81 90 TYR A CA 1
ATOM 703 C C . TYR A 1 90 ? -3.140 9.220 -8.576 1.00 84.81 90 TYR A C 1
ATOM 705 O O . TYR A 1 90 ? -4.346 9.417 -8.430 1.00 84.81 90 TYR A O 1
ATOM 713 N N . VAL A 1 91 ? -2.516 9.374 -9.743 1.00 85.75 91 VAL A N 1
ATOM 714 C CA . VAL A 1 91 ? -3.201 9.623 -11.012 1.00 85.75 91 VAL A CA 1
ATOM 715 C C . VAL A 1 91 ? -3.193 8.310 -11.796 1.00 85.75 91 VAL A C 1
ATOM 717 O O . VAL A 1 91 ? -2.108 7.866 -12.191 1.00 85.75 91 VAL A O 1
ATOM 720 N N . PRO A 1 92 ? -4.356 7.664 -12.007 1.00 84.25 92 PRO A N 1
ATOM 721 C CA . PRO A 1 92 ? -4.434 6.451 -12.807 1.00 84.25 92 PRO A CA 1
ATOM 722 C C . PRO A 1 92 ? -3.894 6.718 -14.213 1.00 84.25 92 PRO A C 1
ATOM 724 O O . PRO A 1 92 ? -4.418 7.566 -14.936 1.00 84.25 92 PRO A O 1
ATOM 727 N N . GLN A 1 93 ? -2.841 6.004 -14.603 1.00 79.44 93 GLN A N 1
ATOM 728 C CA . GLN A 1 93 ? -2.387 6.020 -15.987 1.00 79.44 93 GLN A CA 1
ATOM 729 C C . GLN A 1 93 ? -3.238 5.017 -16.757 1.00 79.44 93 GLN A C 1
ATOM 731 O O . GLN A 1 93 ? -3.131 3.816 -16.530 1.00 79.44 93 GLN A O 1
ATOM 736 N N . LEU A 1 94 ? -4.126 5.526 -17.613 1.00 74.94 94 LEU A N 1
ATOM 737 C CA . LEU A 1 94 ? -4.928 4.693 -18.503 1.00 74.94 94 LEU A CA 1
ATOM 738 C C . LEU A 1 94 ? -3.978 3.998 -19.473 1.00 74.94 94 LEU A C 1
ATOM 740 O O . LEU A 1 94 ? -3.326 4.658 -20.283 1.00 74.94 94 LEU A O 1
ATOM 744 N N . THR A 1 95 ? -3.903 2.677 -19.378 1.00 76.75 95 THR A N 1
ATOM 745 C CA . THR A 1 95 ? -3.209 1.873 -20.382 1.00 76.75 95 THR A CA 1
ATOM 746 C C . THR A 1 95 ? -4.053 1.829 -21.658 1.00 76.75 95 THR A C 1
ATOM 748 O O . THR A 1 95 ? -5.264 2.065 -21.614 1.00 76.75 95 THR A O 1
ATOM 751 N N . ASP A 1 96 ? -3.458 1.552 -22.820 1.00 67.88 96 ASP A N 1
ATOM 752 C CA . ASP A 1 96 ? -4.230 1.494 -24.073 1.00 67.88 96 ASP A CA 1
ATOM 753 C C . ASP A 1 96 ? -5.349 0.427 -24.030 1.00 67.88 96 ASP A C 1
ATOM 755 O O . ASP A 1 96 ? -6.418 0.627 -24.611 1.00 67.88 96 ASP A O 1
ATOM 759 N N . GLU A 1 97 ? -5.184 -0.625 -23.223 1.00 68.56 97 GLU A N 1
ATOM 760 C CA . GLU A 1 97 ? -6.214 -1.632 -22.924 1.00 68.56 97 GLU A CA 1
ATOM 761 C C . GLU A 1 97 ? -7.438 -1.044 -22.181 1.00 68.56 97 GLU A C 1
ATOM 763 O O . GLU A 1 97 ? -8.591 -1.390 -22.472 1.00 68.56 97 GLU A O 1
ATOM 768 N N . ASP A 1 98 ? -7.224 -0.085 -21.271 1.00 66.94 98 ASP A N 1
ATOM 769 C CA . ASP A 1 98 ? -8.304 0.625 -20.566 1.00 66.94 98 ASP A CA 1
ATOM 770 C C . ASP A 1 98 ? -9.073 1.564 -21.507 1.00 66.94 98 ASP A C 1
ATOM 772 O O . ASP A 1 98 ? -10.288 1.758 -21.371 1.00 66.94 98 ASP A O 1
ATOM 776 N N . ARG A 1 99 ? -8.383 2.133 -22.504 1.00 62.41 99 ARG A N 1
ATOM 777 C CA . ARG A 1 99 ? -8.990 3.009 -23.521 1.00 62.41 99 ARG A CA 1
ATOM 778 C C . ARG A 1 99 ? -9.907 2.222 -24.455 1.00 62.41 99 ARG A C 1
ATOM 780 O O . ARG A 1 99 ? -10.974 2.716 -24.824 1.00 62.41 99 ARG A O 1
ATOM 787 N N . LEU A 1 100 ? -9.529 0.990 -24.796 1.00 58.78 100 LEU A N 1
ATOM 788 C CA . LEU A 1 100 ? -10.358 0.071 -25.581 1.00 58.78 100 LEU A CA 1
ATOM 789 C C . LEU A 1 100 ? -11.556 -0.457 -24.775 1.00 58.78 100 LEU A C 1
ATOM 791 O O . LEU A 1 100 ? -12.642 -0.627 -25.330 1.00 58.78 100 LEU A O 1
ATOM 795 N N . SER A 1 101 ? -11.397 -0.644 -23.463 1.00 57.28 101 SER A N 1
ATOM 796 C CA . SER A 1 101 ? -12.470 -1.111 -22.575 1.00 57.28 101 SER A CA 1
ATOM 797 C C . SER A 1 101 ? -13.577 -0.068 -22.368 1.00 57.28 101 SER A C 1
ATOM 799 O O . SER A 1 101 ? -14.758 -0.421 -22.340 1.00 57.28 101 SER A O 1
ATOM 801 N N . LYS A 1 102 ? -13.237 1.230 -22.322 1.00 55.03 102 LYS A N 1
ATOM 802 C CA . LYS A 1 102 ? -14.228 2.324 -22.251 1.00 55.03 102 LYS A CA 1
ATOM 803 C C . LYS A 1 102 ? -15.042 2.514 -23.533 1.00 55.03 102 LYS A C 1
ATOM 805 O O . LYS A 1 102 ? -16.160 3.015 -23.463 1.00 55.03 102 LYS A O 1
ATOM 810 N N . ARG A 1 103 ? -14.558 2.041 -24.688 1.00 53.47 103 ARG A N 1
ATOM 811 C CA . ARG A 1 103 ? -15.312 2.061 -25.959 1.00 53.47 103 ARG A CA 1
ATOM 812 C C . ARG A 1 103 ? -16.553 1.153 -25.977 1.00 53.47 103 ARG A C 1
ATOM 814 O O . ARG A 1 103 ? -17.278 1.167 -26.964 1.00 53.47 103 ARG A O 1
ATOM 821 N N . LYS A 1 104 ? -16.836 0.400 -24.905 1.00 51.62 104 LYS A N 1
ATOM 822 C 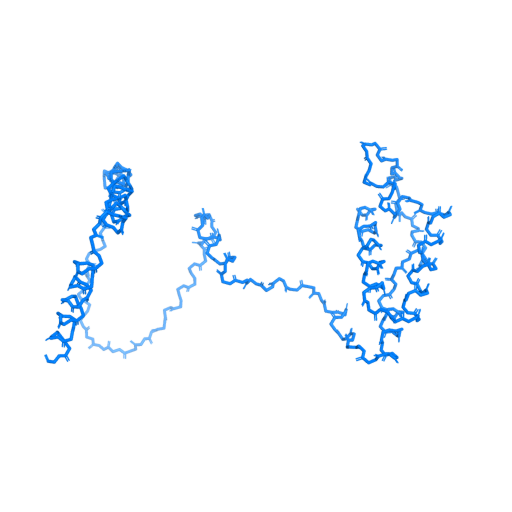CA . LYS A 1 104 ? -18.098 -0.346 -24.734 1.00 51.62 104 LYS A CA 1
ATOM 823 C C . LYS A 1 104 ? -19.196 0.436 -24.000 1.00 51.62 104 LYS A C 1
ATOM 825 O O . LYS A 1 104 ? -20.328 -0.033 -23.961 1.00 51.62 104 LYS A O 1
ATOM 830 N N . SER A 1 105 ? -18.898 1.615 -23.447 1.00 44.97 105 SER A N 1
ATOM 831 C CA . SER A 1 105 ? -19.913 2.506 -22.876 1.00 44.97 105 SER A CA 1
ATOM 832 C C . SER A 1 105 ? -20.225 3.631 -23.862 1.00 44.97 105 SER A C 1
ATOM 834 O O . SER A 1 105 ? -19.450 4.568 -24.023 1.00 44.97 105 SER A O 1
ATOM 836 N N . ILE A 1 106 ? -21.381 3.544 -24.521 1.00 55.06 106 ILE A N 1
ATOM 837 C CA . ILE A 1 106 ? -21.917 4.575 -25.432 1.00 55.06 106 ILE A CA 1
ATOM 838 C C . ILE A 1 106 ? -22.279 5.883 -24.683 1.00 55.06 106 ILE A C 1
ATOM 840 O O . ILE A 1 106 ? -22.570 6.898 -25.306 1.00 55.06 106 ILE A O 1
ATOM 844 N N . GLY A 1 107 ? -22.232 5.901 -23.346 1.00 53.03 107 GLY A N 1
ATOM 845 C CA . GLY A 1 107 ? -22.787 6.986 -22.531 1.00 53.03 107 GLY A CA 1
ATOM 846 C C . GLY A 1 107 ? -21.891 8.192 -22.231 1.00 53.03 107 GLY A C 1
ATOM 847 O O . GLY A 1 107 ? -22.394 9.133 -21.629 1.00 53.03 107 GLY A O 1
ATOM 848 N N . GLU A 1 108 ? -20.602 8.208 -22.592 1.00 46.56 108 GLU A N 1
ATOM 849 C CA . GLU A 1 108 ? -19.672 9.226 -22.049 1.00 46.56 108 GLU A CA 1
ATOM 850 C C . GLU A 1 108 ? -18.862 10.011 -23.098 1.00 46.56 108 GLU A C 1
ATOM 852 O O . GLU A 1 108 ? -17.765 10.491 -22.829 1.00 46.56 108 GLU A O 1
ATOM 857 N N . THR A 1 109 ? -19.409 10.197 -24.303 1.00 47.47 109 THR A N 1
ATOM 858 C CA . THR A 1 109 ? -18.828 11.115 -25.304 1.00 47.47 109 THR A CA 1
ATOM 859 C C . THR A 1 109 ? -19.862 12.101 -25.835 1.00 47.47 109 THR A C 1
ATOM 861 O O . THR A 1 109 ? -20.284 12.039 -26.981 1.00 47.47 109 THR A O 1
ATOM 864 N N . ILE A 1 110 ? -20.243 13.065 -24.996 1.00 49.06 110 ILE A N 1
ATOM 865 C CA . ILE A 1 110 ? -20.774 14.348 -25.475 1.00 49.06 110 ILE A CA 1
ATOM 866 C C . ILE A 1 110 ? -19.999 15.474 -24.786 1.00 49.06 110 ILE A C 1
ATOM 868 O O . ILE A 1 110 ? -20.529 16.240 -23.995 1.00 49.06 110 ILE A O 1
ATOM 872 N N . SER A 1 111 ? -18.711 15.553 -25.103 1.00 48.47 111 SER A N 1
ATOM 873 C CA . SER A 1 111 ? -17.972 16.816 -25.087 1.00 48.47 111 SER A CA 1
ATOM 874 C C . SER A 1 111 ? -17.329 16.954 -26.456 1.00 48.47 111 SER A C 1
ATOM 876 O O . SER A 1 111 ? -16.129 16.763 -26.630 1.00 48.47 111 SER A O 1
ATOM 878 N N . LEU A 1 112 ? -18.166 17.216 -27.461 1.00 44.44 112 LEU A N 1
ATOM 879 C CA . LEU A 1 112 ? -17.705 17.724 -28.745 1.00 44.44 112 LEU A CA 1
ATOM 880 C C . LEU A 1 112 ? -17.269 19.174 -28.521 1.00 44.44 112 LEU A C 1
ATOM 882 O O . LEU A 1 112 ? -18.042 20.108 -28.719 1.00 44.44 112 LEU A O 1
ATOM 886 N N . GLN A 1 113 ? -16.032 19.367 -28.071 1.00 42.19 113 GLN A N 1
ATOM 887 C CA . GLN A 1 113 ? -15.339 20.627 -28.301 1.00 42.19 113 GLN A CA 1
ATOM 888 C C . GLN A 1 113 ? -14.946 20.641 -29.777 1.00 42.19 113 GLN A C 1
ATOM 890 O O . GLN A 1 113 ? -13.887 20.161 -30.170 1.00 42.19 113 GLN A O 1
ATOM 895 N N . VAL A 1 114 ? -15.875 21.111 -30.611 1.00 45.72 114 VAL A N 1
ATOM 896 C CA . VAL A 1 114 ? -15.586 21.475 -31.995 1.00 45.72 114 VAL A CA 1
ATOM 897 C C . VAL A 1 114 ? -14.836 22.802 -31.939 1.00 45.72 114 VAL A C 1
ATOM 899 O O . VAL A 1 114 ? -15.445 23.868 -31.919 1.00 45.72 114 VAL A O 1
ATOM 902 N N . GLU A 1 115 ? -13.509 22.749 -31.882 1.00 44.19 115 GLU A N 1
ATOM 903 C CA . GLU A 1 115 ? -12.699 23.904 -32.254 1.00 44.19 115 GLU A CA 1
ATOM 904 C C . GLU A 1 115 ? -12.732 24.010 -33.782 1.00 44.19 115 GLU A C 1
ATOM 906 O O . GLU A 1 115 ? -12.044 23.294 -34.508 1.00 44.19 115 GLU A O 1
ATOM 911 N N . VAL A 1 116 ? -13.619 24.874 -34.284 1.00 47.91 116 VAL A N 1
ATOM 912 C CA . VAL A 1 116 ? -13.595 25.314 -35.680 1.00 47.91 116 VAL A CA 1
ATOM 913 C C . VAL A 1 116 ? -12.441 26.298 -35.817 1.00 47.91 116 VAL A C 1
ATOM 915 O O . VAL A 1 116 ? -12.596 27.501 -35.608 1.00 47.91 116 VAL A O 1
ATOM 918 N N . GLU A 1 117 ? -11.267 25.798 -36.177 1.00 36.56 117 GLU A N 1
ATOM 919 C CA . GLU A 1 117 ? -10.199 26.656 -36.672 1.00 36.56 117 GLU A CA 1
ATOM 920 C C . GLU A 1 117 ? -10.548 27.118 -38.088 1.00 36.56 117 GLU A C 1
ATOM 922 O O . GLU A 1 117 ? -10.383 26.414 -39.085 1.00 36.56 117 GLU A O 1
ATOM 927 N N . SER A 1 118 ? -11.087 28.338 -38.143 1.00 44.94 118 SER A N 1
ATOM 928 C CA . SER A 1 118 ? -11.325 29.128 -39.347 1.00 44.94 118 SER A CA 1
ATOM 929 C C . SER A 1 118 ? -10.023 29.293 -40.136 1.00 44.94 118 SER A C 1
ATOM 931 O O . SER A 1 118 ? -9.249 30.223 -39.903 1.00 44.94 118 SER A O 1
ATOM 933 N N . ARG A 1 119 ? -9.781 28.404 -41.104 1.00 39.62 119 ARG A N 1
ATOM 934 C CA . ARG A 1 119 ? -8.792 28.628 -42.160 1.00 39.62 119 ARG A CA 1
ATOM 935 C C . ARG A 1 119 ? -9.443 29.384 -43.306 1.00 39.62 119 ARG A C 1
ATOM 937 O O . ARG A 1 119 ? -10.270 28.854 -44.041 1.00 39.62 119 ARG A O 1
ATOM 944 N N . ASN A 1 120 ? -9.019 30.629 -43.460 1.00 42.78 120 ASN A N 1
ATOM 945 C CA . ASN A 1 120 ? -9.322 31.478 -44.597 1.00 42.78 120 ASN A CA 1
ATOM 946 C C . ASN A 1 120 ? -8.845 30.805 -45.900 1.00 42.78 120 ASN A C 1
ATOM 948 O O . ASN A 1 120 ? -7.642 30.725 -46.143 1.00 42.78 120 ASN A O 1
ATOM 952 N N . SER A 1 121 ? -9.777 30.365 -46.748 1.00 33.00 121 SER A N 1
ATOM 953 C CA . SER A 1 121 ? -9.565 30.189 -48.191 1.00 33.00 121 SER A CA 1
ATOM 954 C C . SER A 1 121 ? -10.912 30.310 -48.919 1.00 33.00 121 SER A C 1
ATOM 956 O O . SER A 1 121 ? -11.885 29.708 -48.461 1.00 33.00 121 SER A O 1
ATOM 958 N N . PRO A 1 122 ? -11.029 31.094 -50.007 1.00 44.34 122 PRO A N 1
ATOM 959 C CA . PRO A 1 122 ? -12.297 31.312 -50.682 1.00 44.34 122 PRO A CA 1
ATOM 960 C C . PRO A 1 122 ? -12.435 30.334 -51.849 1.00 44.34 122 PRO A C 1
ATOM 962 O O . PRO A 1 122 ? -11.970 30.626 -52.942 1.00 44.34 122 PRO A O 1
ATOM 965 N N . GLU A 1 123 ? -13.095 29.191 -51.663 1.00 35.56 123 GLU A N 1
ATOM 966 C CA . GLU A 1 123 ? -13.548 28.403 -52.814 1.00 35.56 123 GLU A CA 1
ATOM 967 C C . GLU A 1 123 ? -14.758 27.526 -52.467 1.00 35.56 123 GLU A C 1
ATOM 969 O O . GLU A 1 123 ? -14.652 26.536 -51.756 1.00 35.56 123 GLU A O 1
ATOM 974 N N . LYS A 1 124 ? -15.917 27.969 -52.978 1.00 43.03 124 LYS A N 1
ATOM 975 C CA . LYS A 1 124 ? -17.164 27.231 -53.243 1.00 43.03 124 LYS A CA 1
ATOM 976 C C . LYS A 1 124 ? -17.619 26.234 -52.165 1.00 43.03 124 LYS A C 1
ATOM 978 O O . LYS A 1 124 ? -17.271 25.060 -52.187 1.00 43.03 124 LYS A O 1
ATOM 983 N N . GLU A 1 125 ? -18.536 26.695 -51.311 1.00 39.31 125 GLU A N 1
ATOM 984 C CA . GLU A 1 125 ? -19.446 25.823 -50.559 1.00 39.31 125 GLU A CA 1
ATOM 985 C C . GLU A 1 125 ? -20.317 25.007 -51.534 1.00 39.31 125 GLU A C 1
ATOM 987 O O . GLU A 1 125 ? -21.406 25.432 -51.921 1.00 39.31 125 GLU A O 1
ATOM 992 N N . GLU A 1 126 ? -19.877 23.810 -51.914 1.00 45.28 126 GLU A N 1
ATOM 993 C CA . GLU A 1 126 ? -20.812 22.747 -52.274 1.00 45.28 126 GLU A CA 1
ATOM 994 C C . GLU A 1 126 ? -21.288 22.125 -50.958 1.00 45.28 126 GLU A C 1
ATOM 996 O O . GLU A 1 126 ? -20.668 21.224 -50.393 1.00 45.28 126 GLU A O 1
ATOM 1001 N N . ARG A 1 127 ? -22.356 22.703 -50.393 1.00 42.22 127 ARG A N 1
ATOM 1002 C CA . ARG A 1 127 ? -23.033 22.136 -49.225 1.00 42.22 127 ARG A CA 1
ATOM 1003 C C . ARG A 1 127 ? -23.613 20.786 -49.631 1.00 42.22 127 ARG A C 1
ATOM 1005 O O . ARG A 1 127 ? -24.679 20.729 -50.238 1.00 42.22 127 ARG A O 1
ATOM 1012 N N . VAL A 1 128 ? -22.912 19.710 -49.290 1.00 41.84 128 VAL A N 1
ATOM 1013 C CA . VAL A 1 128 ? -23.486 18.364 -49.300 1.00 41.84 128 VAL A CA 1
ATOM 1014 C C . VAL A 1 128 ? -24.716 18.411 -48.380 1.00 41.84 128 VAL A C 1
ATOM 1016 O O . VAL A 1 128 ? -24.574 18.854 -47.234 1.00 41.84 128 VAL A O 1
ATOM 1019 N N . PRO A 1 129 ? -25.928 18.059 -48.851 1.00 45.44 129 PRO A N 1
ATOM 1020 C CA . PRO A 1 129 ? -27.118 18.108 -48.014 1.00 45.44 129 PRO A CA 1
ATOM 1021 C C . PRO A 1 129 ? -26.904 17.204 -46.804 1.00 45.44 129 PRO A C 1
ATOM 1023 O O . PRO A 1 129 ? -26.460 16.067 -46.956 1.00 45.44 129 PRO A O 1
ATOM 1026 N N . ALA A 1 130 ? -27.191 17.716 -45.608 1.00 51.19 130 ALA A N 1
ATOM 1027 C CA . ALA A 1 130 ? -27.186 16.906 -44.401 1.00 51.19 130 ALA A CA 1
ATOM 1028 C C . ALA A 1 130 ? -28.138 15.722 -44.618 1.00 51.19 130 ALA A C 1
ATOM 1030 O O . ALA A 1 130 ? -29.325 15.929 -44.863 1.00 51.19 130 ALA A O 1
ATOM 1031 N N . GLU A 1 131 ? -27.607 14.500 -44.593 1.00 58.38 131 GLU A N 1
ATOM 1032 C CA . GLU A 1 131 ? -28.408 13.287 -44.727 1.00 58.38 131 GLU A CA 1
ATOM 1033 C C . GLU A 1 131 ? -29.473 13.283 -43.621 1.00 58.38 131 GLU A C 1
ATOM 1035 O O . GLU A 1 131 ? -29.163 13.212 -42.430 1.00 58.38 131 GLU A O 1
ATOM 1040 N N . GLU A 1 132 ? -30.742 13.420 -44.006 1.00 57.66 132 GLU A N 1
ATOM 1041 C CA . GLU A 1 132 ? -31.865 13.396 -43.074 1.00 57.66 132 GLU A CA 1
ATOM 1042 C C . GLU A 1 132 ? -31.997 11.983 -42.488 1.00 57.66 132 GLU A C 1
ATOM 1044 O O . GLU A 1 132 ? -32.459 11.041 -43.136 1.00 57.66 132 GLU A O 1
ATOM 1049 N N . ILE A 1 133 ? -31.563 11.814 -41.238 1.00 69.75 133 ILE A N 1
ATOM 1050 C CA . ILE A 1 133 ? -31.681 10.544 -40.521 1.00 69.75 133 ILE A CA 1
ATOM 1051 C C . ILE A 1 133 ? -33.155 10.333 -40.150 1.00 69.75 133 ILE A C 1
ATOM 1053 O O . ILE A 1 133 ? -33.656 10.898 -39.177 1.00 69.75 133 ILE A O 1
ATOM 1057 N N . THR A 1 134 ? -33.861 9.509 -40.926 1.00 78.12 134 THR A N 1
ATOM 1058 C CA . THR A 1 134 ? -35.258 9.145 -40.643 1.00 78.12 134 THR A CA 1
ATOM 1059 C C . THR A 1 134 ? -35.362 7.969 -39.666 1.00 78.12 134 THR A C 1
ATOM 1061 O O . THR A 1 134 ? -34.459 7.135 -39.556 1.00 78.12 134 THR A O 1
ATOM 1064 N N . TYR A 1 135 ? -36.499 7.865 -38.970 1.00 72.94 135 TYR A N 1
ATOM 1065 C CA . TYR A 1 135 ? -36.803 6.741 -38.074 1.00 72.94 135 TYR A CA 1
ATOM 1066 C C . TYR A 1 135 ? -36.695 5.380 -38.780 1.00 72.94 135 TYR A C 1
ATOM 1068 O O . TYR A 1 135 ? -36.167 4.426 -38.210 1.00 72.94 135 TYR A O 1
ATOM 1076 N N . GLU A 1 136 ? -37.123 5.298 -40.042 1.00 76.94 136 GLU A N 1
ATOM 1077 C CA . GLU A 1 136 ? -37.018 4.072 -40.837 1.00 76.94 136 GLU A CA 1
ATOM 1078 C C . GLU A 1 136 ? -35.556 3.714 -41.151 1.00 76.94 136 GLU A C 1
ATOM 1080 O O . GLU A 1 136 ? -35.194 2.538 -41.092 1.00 76.94 136 GLU A O 1
ATOM 1085 N N . THR A 1 137 ? -34.682 4.706 -41.378 1.00 78.75 137 THR A N 1
ATOM 1086 C CA . THR A 1 137 ? -33.233 4.482 -41.540 1.00 78.75 137 THR A CA 1
ATOM 1087 C C . THR A 1 137 ? -32.617 3.889 -40.270 1.00 78.75 137 THR A C 1
ATOM 1089 O O . THR A 1 137 ? -31.865 2.917 -40.341 1.00 78.75 137 THR A O 1
ATOM 1092 N N . LEU A 1 138 ? -32.974 4.419 -39.096 1.00 80.88 138 LEU A N 1
ATOM 1093 C CA . LEU A 1 138 ? -32.477 3.919 -37.809 1.00 80.88 138 LEU A CA 1
ATOM 1094 C C . LEU A 1 138 ? -32.995 2.511 -37.498 1.00 80.88 138 LEU A C 1
ATOM 1096 O O . LEU A 1 138 ? -32.238 1.647 -37.058 1.00 80.88 138 LEU A O 1
ATOM 1100 N N . LYS A 1 139 ? -34.276 2.255 -37.773 1.00 79.00 139 LYS A N 1
ATOM 1101 C CA . LYS A 1 139 ? -34.894 0.938 -37.596 1.00 79.00 139 LYS A CA 1
ATOM 1102 C C . LYS A 1 139 ? -34.231 -0.108 -38.488 1.00 79.00 139 LYS A C 1
ATOM 1104 O O . LYS A 1 139 ? -33.914 -1.198 -38.015 1.00 79.00 139 LYS A O 1
ATOM 1109 N N . LYS A 1 140 ? -33.967 0.238 -39.750 1.00 76.06 140 LYS A N 1
ATOM 1110 C CA . LYS A 1 140 ? -33.266 -0.639 -40.688 1.00 76.06 140 LYS A CA 1
ATOM 1111 C C . LYS A 1 140 ? -31.827 -0.909 -40.245 1.00 76.06 140 LYS A C 1
ATOM 1113 O O . LYS A 1 140 ? -31.417 -2.060 -40.254 1.00 76.06 140 LYS A O 1
ATOM 1118 N N . ALA A 1 141 ? -31.104 0.098 -39.752 1.00 75.12 141 ALA A N 1
ATOM 1119 C CA . ALA A 1 141 ? -29.740 -0.078 -39.247 1.00 75.12 141 ALA A CA 1
ATOM 1120 C C . ALA A 1 141 ? -29.652 -1.038 -38.043 1.00 75.12 141 ALA A C 1
ATOM 1122 O O . ALA A 1 141 ? -28.689 -1.791 -37.931 1.00 75.12 141 ALA A O 1
ATOM 1123 N N . ILE A 1 142 ? -30.655 -1.051 -37.158 1.00 74.31 142 ILE A N 1
ATOM 1124 C CA . ILE A 1 142 ? -30.712 -1.985 -36.019 1.00 74.31 142 ILE A CA 1
ATOM 1125 C C . ILE A 1 142 ? -31.028 -3.417 -36.479 1.00 74.31 142 ILE A C 1
ATOM 1127 O O . ILE A 1 142 ? -30.494 -4.373 -35.926 1.00 74.31 142 ILE A O 1
ATOM 1131 N N . VAL A 1 143 ? -31.889 -3.581 -37.487 1.00 71.38 143 VAL A N 1
ATOM 1132 C CA . VAL A 1 143 ? -32.207 -4.905 -38.049 1.00 71.38 143 VAL A CA 1
ATOM 1133 C C . VAL A 1 143 ? -31.023 -5.456 -38.850 1.00 71.38 143 VAL A C 1
ATOM 1135 O O . VAL A 1 143 ? -30.657 -6.620 -38.688 1.00 71.38 143 VAL A O 1
ATOM 1138 N N . ASP A 1 144 ? -30.382 -4.611 -39.656 1.00 63.72 144 ASP A N 1
ATOM 1139 C CA . ASP A 1 144 ? -29.230 -4.983 -40.476 1.00 63.72 144 ASP A CA 1
ATOM 1140 C C . ASP A 1 144 ? -27.977 -5.234 -39.614 1.00 63.72 144 ASP A C 1
ATOM 1142 O O . ASP A 1 144 ? -27.172 -6.095 -39.961 1.00 63.72 144 ASP A O 1
ATOM 1146 N N . SER A 1 145 ? -27.812 -4.572 -38.459 1.00 60.34 145 SER A N 1
ATOM 1147 C CA . SER A 1 145 ? -26.642 -4.783 -37.587 1.00 60.34 145 SER A CA 1
ATOM 1148 C C . SER A 1 145 ? -26.567 -6.198 -37.007 1.00 60.34 145 SER A C 1
ATOM 1150 O O . SER A 1 145 ? -25.476 -6.763 -36.942 1.00 60.34 145 SER A O 1
ATOM 1152 N N . GLY A 1 146 ? -27.706 -6.814 -36.674 1.00 64.50 146 GLY A N 1
ATOM 1153 C CA . GLY A 1 146 ? -27.754 -8.216 -36.248 1.00 64.50 146 GLY A CA 1
ATOM 1154 C C . GLY A 1 146 ? -27.356 -9.189 -37.365 1.00 64.50 146 GLY A C 1
ATOM 1155 O O . GLY A 1 146 ? -26.644 -10.162 -37.120 1.00 64.50 146 GLY A O 1
ATOM 1156 N N . ALA A 1 147 ? -27.752 -8.901 -38.610 1.00 65.00 147 ALA A N 1
ATOM 1157 C CA . ALA A 1 147 ? -27.362 -9.694 -39.776 1.00 65.00 147 ALA A CA 1
ATOM 1158 C C . ALA A 1 147 ? -25.870 -9.527 -40.118 1.00 65.00 147 ALA A C 1
ATOM 1160 O O . ALA A 1 147 ? -25.199 -10.505 -40.450 1.00 65.00 147 ALA A O 1
ATOM 1161 N N . VAL A 1 148 ? -25.335 -8.309 -39.985 1.00 65.50 148 VAL A N 1
ATOM 1162 C CA . VAL A 1 148 ? -23.908 -8.012 -40.180 1.00 65.50 148 VAL A CA 1
ATOM 1163 C C . VAL A 1 148 ? -23.051 -8.682 -39.102 1.00 65.50 148 VAL A C 1
ATOM 1165 O O . VAL A 1 148 ? -22.003 -9.240 -39.427 1.00 65.50 148 VAL A O 1
ATOM 1168 N N . GLU A 1 149 ? -23.493 -8.699 -37.840 1.00 67.81 149 GLU A N 1
ATOM 1169 C CA . GLU A 1 149 ? -22.771 -9.378 -36.754 1.00 67.81 149 GLU A CA 1
ATOM 1170 C C . GLU A 1 149 ? -22.696 -10.897 -36.987 1.00 67.81 149 GLU A C 1
ATOM 1172 O O . GLU A 1 149 ? -21.629 -11.502 -36.838 1.00 67.81 149 GLU A O 1
ATOM 1177 N N . GLU A 1 150 ? -23.802 -11.518 -37.409 1.00 70.88 150 GLU A N 1
ATOM 1178 C CA . GLU A 1 150 ? -23.844 -12.953 -37.707 1.00 70.88 150 GLU A CA 1
ATOM 1179 C C . GLU A 1 150 ? -23.000 -13.293 -38.948 1.00 70.88 150 GLU A C 1
ATOM 1181 O O . GLU A 1 150 ? -22.249 -14.270 -38.944 1.00 70.88 150 GLU A O 1
ATOM 1186 N N . GLN A 1 151 ? -23.023 -12.439 -39.977 1.00 71.19 151 GLN A N 1
ATOM 1187 C CA . GLN A 1 151 ? -22.165 -12.576 -41.154 1.00 71.19 151 GLN A CA 1
ATOM 1188 C C . GLN A 1 151 ? -20.677 -12.453 -40.795 1.00 71.19 151 GLN A C 1
ATOM 1190 O O . GLN A 1 151 ? -19.850 -13.203 -41.318 1.00 71.19 151 GLN A O 1
ATOM 1195 N N . GLU A 1 152 ? -20.305 -11.541 -39.892 1.00 72.25 152 GLU A N 1
ATOM 1196 C CA . GLU A 1 152 ? -18.920 -11.402 -39.446 1.00 72.25 152 GLU A CA 1
ATOM 1197 C C . GLU A 1 152 ? -18.477 -12.603 -38.596 1.00 72.25 152 GLU A C 1
ATOM 1199 O O . GLU A 1 152 ? -17.357 -13.103 -38.760 1.00 72.25 152 GLU A O 1
ATOM 1204 N N . ARG A 1 153 ? -19.361 -13.112 -37.728 1.00 76.94 153 ARG A N 1
ATOM 1205 C CA . ARG A 1 153 ? -19.143 -14.337 -36.944 1.00 76.94 153 ARG A CA 1
ATOM 1206 C C . ARG A 1 153 ? -18.927 -15.543 -37.859 1.00 76.94 153 ARG A C 1
ATOM 1208 O O . ARG A 1 153 ? -17.977 -16.300 -37.644 1.00 76.94 153 ARG A O 1
ATOM 1215 N N . GLU A 1 154 ? -19.734 -15.682 -38.904 1.00 77.56 154 GLU A N 1
ATOM 1216 C CA . GLU A 1 154 ? -19.607 -16.757 -39.888 1.00 77.56 154 GLU A CA 1
ATOM 1217 C C . GLU A 1 154 ? -18.327 -16.613 -40.726 1.00 77.56 154 GLU A C 1
ATOM 1219 O O . GLU A 1 154 ? -17.568 -17.570 -40.893 1.00 77.56 154 GLU A O 1
ATOM 1224 N N . ARG A 1 155 ? -17.974 -15.389 -41.139 1.00 79.19 155 ARG A N 1
ATOM 1225 C CA . ARG A 1 155 ? -16.700 -15.115 -41.822 1.00 79.19 155 ARG A CA 1
ATOM 1226 C C . ARG A 1 155 ? -15.499 -15.510 -40.959 1.00 79.19 155 ARG A C 1
ATOM 1228 O O . ARG A 1 155 ? -14.523 -16.061 -41.467 1.00 79.19 155 ARG A O 1
ATOM 1235 N N . ARG A 1 156 ? -15.548 -15.236 -39.650 1.00 79.19 156 ARG A N 1
ATOM 1236 C CA . ARG A 1 156 ? -14.490 -15.623 -38.700 1.00 79.19 156 ARG A CA 1
ATOM 1237 C C . ARG A 1 156 ? -14.387 -17.145 -38.567 1.00 79.19 156 ARG A C 1
ATOM 1239 O O . ARG A 1 156 ? -13.268 -17.655 -38.556 1.00 79.19 156 ARG A O 1
ATOM 1246 N N . ARG A 1 157 ? -15.513 -17.870 -38.533 1.00 81.69 157 ARG A N 1
ATOM 1247 C CA . ARG A 1 157 ? -15.526 -19.346 -38.519 1.00 81.69 157 ARG A CA 1
ATOM 1248 C C . ARG A 1 157 ? -14.870 -19.937 -39.763 1.00 81.69 157 ARG A C 1
ATOM 1250 O O . ARG A 1 157 ? -13.976 -20.767 -39.624 1.00 81.69 157 ARG A O 1
ATOM 1257 N N . GLN A 1 158 ? -15.227 -19.447 -40.948 1.00 78.81 158 GLN A N 1
ATOM 1258 C CA . GLN A 1 158 ? -14.656 -19.925 -42.213 1.00 78.81 158 GLN A CA 1
ATOM 1259 C C . GLN A 1 158 ? -13.145 -19.701 -42.299 1.00 78.81 158 GLN A C 1
ATOM 1261 O O . GLN A 1 158 ? -12.414 -20.553 -42.800 1.00 78.81 158 GLN A O 1
ATOM 1266 N N . VAL A 1 159 ? -12.654 -18.570 -41.782 1.00 81.81 159 VAL A N 1
ATOM 1267 C CA . VAL A 1 159 ? -11.211 -18.311 -41.710 1.00 81.81 159 VAL A CA 1
ATOM 1268 C C . VAL A 1 159 ? -10.535 -19.352 -40.818 1.00 81.81 159 VAL A C 1
ATOM 1270 O O . VAL A 1 159 ? -9.584 -19.989 -41.258 1.00 81.81 159 VAL A O 1
ATOM 1273 N N . VAL A 1 160 ? -11.036 -19.568 -39.600 1.00 80.44 160 VAL A N 1
ATOM 1274 C CA . VAL A 1 160 ? -10.444 -20.540 -38.666 1.00 80.44 160 VAL A CA 1
ATOM 1275 C C . VAL A 1 160 ? -10.450 -21.950 -39.253 1.00 80.44 160 VAL A C 1
ATOM 1277 O O . VAL A 1 160 ? -9.419 -22.618 -39.227 1.00 80.44 160 VAL A O 1
ATOM 1280 N N . GLU A 1 161 ? -11.566 -22.384 -39.836 1.00 78.50 161 GLU A N 1
ATOM 1281 C CA . GLU A 1 161 ? -11.666 -23.701 -40.464 1.00 78.50 161 GLU A CA 1
ATOM 1282 C C . GLU A 1 161 ? -10.678 -23.855 -41.627 1.00 78.50 161 GLU A C 1
ATOM 1284 O O . GLU A 1 161 ? -9.978 -24.866 -41.709 1.00 78.50 161 GLU A O 1
ATOM 1289 N N . LYS A 1 162 ? -10.555 -22.834 -42.485 1.00 78.69 162 LYS A N 1
ATOM 1290 C CA . LYS A 1 162 ? -9.604 -22.849 -43.599 1.00 78.69 162 LYS A CA 1
ATOM 1291 C C . LYS A 1 162 ? -8.159 -22.956 -43.109 1.00 78.69 162 LYS A C 1
ATOM 1293 O O . LYS A 1 162 ? -7.408 -23.753 -43.651 1.00 78.69 162 LYS A O 1
ATOM 1298 N N . PHE A 1 163 ? -7.770 -22.217 -42.070 1.00 76.75 163 PHE A N 1
ATOM 1299 C CA . PHE A 1 163 ? -6.410 -22.298 -41.518 1.00 76.75 163 PHE A CA 1
ATOM 1300 C C . PHE A 1 163 ? -6.131 -23.605 -40.760 1.00 76.75 163 PHE A C 1
ATOM 1302 O O . PHE A 1 163 ? -4.979 -24.019 -40.690 1.00 76.75 163 PHE A O 1
ATOM 1309 N N . GLN A 1 164 ? -7.155 -24.260 -40.206 1.00 73.31 164 GLN A N 1
ATOM 1310 C CA . GLN A 1 164 ? -7.000 -25.551 -39.530 1.00 73.31 164 GLN A CA 1
ATOM 1311 C C . GLN A 1 164 ? -6.965 -26.741 -40.497 1.00 73.31 164 GLN A C 1
ATOM 1313 O O . GLN A 1 164 ? -6.302 -27.732 -40.201 1.00 73.31 164 GLN A O 1
ATOM 1318 N N . LYS A 1 165 ? -7.692 -26.673 -41.622 1.00 75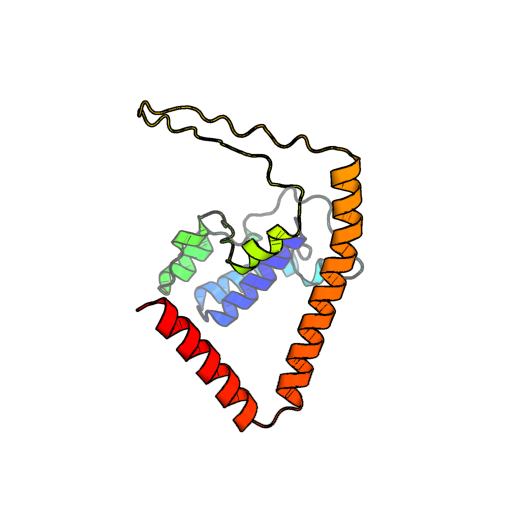.62 165 LYS A N 1
ATOM 1319 C CA . LYS A 1 165 ? -7.849 -27.798 -42.560 1.00 75.62 165 LYS A CA 1
ATOM 1320 C C . LYS A 1 165 ? -7.008 -27.688 -43.833 1.00 75.62 165 LYS A C 1
ATOM 1322 O O . LYS A 1 165 ? -6.750 -28.720 -44.448 1.00 75.62 165 LYS A O 1
ATOM 1327 N N . ALA A 1 166 ? -6.612 -26.487 -44.258 1.00 72.56 166 ALA A N 1
ATOM 1328 C CA . ALA A 1 166 ? -5.853 -26.328 -45.496 1.00 72.56 166 ALA A CA 1
ATOM 1329 C C . ALA A 1 166 ? -4.377 -26.727 -45.312 1.00 72.56 166 ALA A C 1
ATOM 1331 O O . ALA A 1 166 ? -3.775 -26.416 -44.279 1.00 72.56 166 ALA A O 1
ATOM 1332 N N . PRO A 1 167 ? -3.764 -27.382 -46.313 1.00 75.56 167 PRO A N 1
ATOM 1333 C CA . PRO A 1 167 ? -2.342 -27.679 -46.291 1.00 75.56 167 PRO A CA 1
ATOM 1334 C C . PRO A 1 167 ? -1.523 -26.383 -46.342 1.00 75.56 167 PRO A C 1
ATOM 1336 O O . PRO A 1 167 ? -1.900 -25.400 -46.984 1.00 75.56 167 PRO A O 1
ATOM 1339 N N . PHE A 1 168 ? -0.366 -26.392 -45.680 1.00 68.38 168 PHE A N 1
ATOM 1340 C CA . PHE A 1 168 ? 0.506 -25.220 -45.539 1.00 68.38 168 PHE A CA 1
ATOM 1341 C C . PHE A 1 168 ? 0.859 -24.553 -46.879 1.00 68.38 168 PHE A C 1
ATOM 1343 O O . PHE A 1 168 ? 0.918 -23.328 -46.969 1.00 68.38 168 PHE A O 1
ATOM 1350 N N . GLU A 1 169 ? 1.040 -25.350 -47.928 1.00 72.44 169 GLU A N 1
ATOM 1351 C CA . GLU A 1 169 ? 1.403 -24.883 -49.267 1.00 72.44 169 GLU A CA 1
ATOM 1352 C C . GLU A 1 169 ? 0.317 -24.001 -49.906 1.00 72.44 169 GLU A C 1
ATOM 1354 O O . GLU A 1 169 ? 0.620 -22.985 -50.531 1.00 72.44 169 GLU A O 1
ATOM 1359 N N . GLU A 1 170 ? -0.957 -24.303 -49.648 1.00 70.44 170 GLU A N 1
ATOM 1360 C CA . GLU A 1 170 ? -2.088 -23.494 -50.113 1.00 70.44 170 GLU A CA 1
ATOM 1361 C C . GLU A 1 170 ? -2.202 -22.176 -49.326 1.00 70.44 170 GLU A C 1
ATOM 1363 O O . GLU A 1 170 ? -2.469 -21.111 -49.893 1.00 70.44 170 GLU A O 1
ATOM 1368 N N . ILE A 1 171 ? -1.931 -22.220 -48.016 1.00 70.06 171 ILE A N 1
ATOM 1369 C CA . ILE A 1 171 ? -1.904 -21.031 -47.150 1.00 70.06 171 ILE A CA 1
ATOM 1370 C C . ILE A 1 171 ? -0.774 -20.083 -47.584 1.00 70.06 171 ILE A C 1
ATOM 1372 O O . ILE A 1 171 ? -0.989 -18.873 -47.711 1.00 70.06 171 ILE A O 1
ATOM 1376 N N . ALA A 1 172 ? 0.415 -20.626 -47.855 1.00 74.62 172 ALA A N 1
ATOM 1377 C CA . ALA A 1 172 ? 1.575 -19.868 -48.309 1.00 74.62 172 ALA A CA 1
ATOM 1378 C C . ALA A 1 172 ? 1.334 -19.223 -49.684 1.00 74.62 172 ALA A C 1
ATOM 1380 O O . ALA A 1 172 ? 1.611 -18.032 -49.857 1.00 74.62 172 ALA A O 1
ATOM 1381 N N . ALA A 1 173 ? 0.742 -19.963 -50.627 1.00 74.94 173 ALA A N 1
ATOM 1382 C CA . ALA A 1 173 ? 0.386 -19.446 -51.947 1.00 74.94 173 ALA A CA 1
ATOM 1383 C C . ALA A 1 173 ? -0.618 -18.282 -51.863 1.00 74.94 173 ALA A C 1
ATOM 1385 O O . ALA A 1 173 ? -0.436 -17.255 -52.520 1.00 74.94 173 ALA A O 1
ATOM 1386 N N . HIS A 1 174 ? -1.641 -18.390 -51.006 1.00 72.56 174 HIS A N 1
ATOM 1387 C CA . HIS A 1 174 ? -2.626 -17.322 -50.813 1.00 72.56 174 HIS A CA 1
ATOM 1388 C C . HIS A 1 174 ? -2.010 -16.054 -50.189 1.00 72.56 174 HIS A C 1
ATOM 1390 O O . HIS A 1 174 ? -2.317 -14.935 -50.609 1.00 72.56 174 HIS A O 1
ATOM 1396 N N . CYS A 1 175 ? -1.118 -16.203 -49.204 1.00 71.62 175 CYS A N 1
ATOM 1397 C CA . CYS A 1 175 ? -0.385 -15.076 -48.619 1.00 71.62 175 CYS A CA 1
ATOM 1398 C C . CYS A 1 175 ? 0.547 -14.404 -49.638 1.00 71.62 175 CYS A C 1
ATOM 1400 O O . CYS A 1 175 ? 0.558 -13.173 -49.727 1.00 71.62 175 CYS A O 1
ATOM 1402 N N . GLY A 1 176 ? 1.269 -15.198 -50.435 1.00 73.31 176 GLY A N 1
ATOM 1403 C CA . GLY A 1 176 ? 2.142 -14.706 -51.501 1.00 73.31 176 GLY A CA 1
ATOM 1404 C C . GLY A 1 176 ? 1.376 -13.925 -52.570 1.00 73.31 176 GLY A C 1
ATOM 1405 O O . GLY A 1 176 ? 1.721 -12.783 -52.861 1.00 73.31 176 GLY A O 1
ATOM 1406 N N . ALA A 1 177 ? 0.272 -14.479 -53.079 1.00 74.25 177 ALA A N 1
ATOM 1407 C CA . ALA A 1 177 ? -0.554 -13.826 -54.096 1.00 74.25 177 ALA A CA 1
ATOM 1408 C C . ALA A 1 177 ? -1.137 -12.484 -53.617 1.00 74.25 177 ALA A C 1
ATOM 1410 O O . ALA A 1 177 ? -1.164 -11.505 -54.367 1.00 74.25 177 ALA A O 1
ATOM 1411 N N . ARG A 1 178 ? -1.562 -12.404 -52.347 1.00 74.50 178 ARG A N 1
ATOM 1412 C CA . ARG A 1 178 ? -2.076 -11.158 -51.760 1.00 74.50 178 ARG A CA 1
ATOM 1413 C C . ARG A 1 178 ? -0.984 -10.094 -51.617 1.00 74.50 178 ARG A C 1
ATOM 1415 O O . ARG A 1 178 ? -1.265 -8.918 -51.833 1.00 74.50 178 ARG A O 1
ATOM 1422 N N . ALA A 1 179 ? 0.242 -10.493 -51.275 1.00 75.25 179 ALA A N 1
ATOM 1423 C CA . ALA A 1 179 ? 1.385 -9.585 -51.198 1.00 75.25 179 ALA A CA 1
ATOM 1424 C C . ALA A 1 179 ? 1.772 -9.044 -52.584 1.00 75.25 179 ALA A C 1
ATOM 1426 O O . ALA A 1 179 ? 1.938 -7.836 -52.739 1.00 75.25 179 ALA A O 1
ATOM 1427 N N . SER A 1 180 ? 1.813 -9.905 -53.606 1.00 73.81 180 SER A N 1
ATOM 1428 C CA . SER A 1 180 ? 2.105 -9.492 -54.983 1.00 73.81 180 SER A CA 1
ATOM 1429 C C . SER A 1 180 ? 1.056 -8.529 -55.548 1.00 73.81 180 SER A C 1
ATOM 1431 O O . SER A 1 180 ? 1.422 -7.546 -56.185 1.00 73.81 180 SER A O 1
ATOM 1433 N N . LEU A 1 181 ? -0.235 -8.750 -55.265 1.00 74.75 181 LEU A N 1
ATOM 1434 C CA . LEU A 1 181 ? -1.312 -7.844 -55.687 1.00 74.75 181 LEU A CA 1
ATOM 1435 C C . LEU A 1 181 ? -1.213 -6.457 -55.031 1.00 74.75 181 LEU A C 1
ATOM 1437 O O . LEU A 1 181 ? -1.516 -5.442 -55.657 1.00 74.75 181 LEU A O 1
ATOM 1441 N N . LEU A 1 182 ? -0.816 -6.400 -53.757 1.00 71.69 182 LEU A N 1
ATOM 1442 C CA . LEU A 1 182 ? -0.586 -5.128 -53.070 1.00 71.69 182 LEU A CA 1
ATOM 1443 C C . LEU A 1 182 ? 0.623 -4.402 -53.663 1.00 71.69 182 LEU A C 1
ATOM 1445 O O . LEU A 1 182 ? 0.560 -3.201 -53.903 1.00 71.69 182 LEU A O 1
ATOM 1449 N N . GLN A 1 183 ? 1.691 -5.140 -53.961 1.00 70.69 183 GLN A N 1
ATOM 1450 C CA . GLN A 1 183 ? 2.905 -4.588 -54.546 1.00 70.69 183 GLN A CA 1
ATOM 1451 C C . GLN A 1 183 ? 2.681 -4.067 -55.974 1.00 70.69 183 GLN A C 1
ATOM 1453 O O . GLN A 1 183 ? 3.205 -3.016 -56.323 1.00 70.69 183 GLN A O 1
ATOM 1458 N N . SER A 1 184 ? 1.846 -4.728 -56.783 1.00 75.12 184 SER A N 1
ATOM 1459 C CA . SER A 1 184 ? 1.500 -4.250 -58.130 1.00 75.12 184 SER A CA 1
ATOM 1460 C C . SER A 1 184 ? 0.637 -2.988 -58.139 1.00 75.12 184 SER A C 1
ATOM 1462 O O . SER A 1 184 ? 0.588 -2.309 -59.151 1.00 75.12 184 SER A O 1
ATOM 1464 N N . LYS A 1 185 ? -0.074 -2.683 -57.044 1.00 70.62 185 LYS A N 1
ATOM 1465 C CA . LYS A 1 185 ? -0.861 -1.443 -56.902 1.00 70.62 185 LYS A CA 1
ATOM 1466 C C . LYS A 1 185 ? -0.042 -0.258 -56.379 1.00 70.62 185 LYS A C 1
ATOM 1468 O O . LYS A 1 185 ? -0.563 0.851 -56.330 1.00 70.62 185 LYS A O 1
ATOM 1473 N N . LEU A 1 186 ? 1.187 -0.512 -55.931 1.00 64.12 186 LEU A N 1
ATOM 1474 C CA . LEU A 1 186 ? 2.122 0.494 -55.426 1.00 64.12 186 LEU A CA 1
ATOM 1475 C C . LEU A 1 186 ? 3.139 0.950 -56.484 1.00 64.12 186 LEU A C 1
ATOM 1477 O O . LEU A 1 186 ? 3.839 1.928 -56.237 1.00 64.12 186 LEU A O 1
ATOM 1481 N N . ASN A 1 187 ? 3.213 0.254 -57.623 1.00 49.59 187 ASN A N 1
ATOM 1482 C CA . ASN A 1 187 ? 4.051 0.600 -58.774 1.00 49.59 187 ASN A CA 1
ATOM 1483 C C . ASN A 1 187 ? 3.231 1.262 -59.881 1.00 49.59 187 ASN A C 1
ATOM 1485 O O . ASN A 1 187 ? 2.084 0.812 -60.101 1.00 49.59 187 ASN A O 1
#

InterPro domains:
  IPR051851 EFR3 Homologs [PTHR12444] (1-187)

Radius of gyration: 31.14 Å; chains: 1; bounding box: 55×59×80 Å

Foldseek 3Di:
DLVVLQVVLVVQCVVCVVVVQVQSNVLSVQLVVVCVPPPVSSHCVQPVDPDHPDDPDPPDPDPSNDPDLVSNCVSVVVVVDDSVCVPPPDDDDQDVVNVVVCVVDPPPPDPPPPPPPDDDDDDDPPPPPDPPCDPVNVVVCVVVVVVVVVVVVVVVVVVVCCVVPPDPVVVVVVVVVVVVVVVVVVD

Organism: Mustela putorius furo (NCBI:txid9669)

Sequence (187 aa):
RCALYALGAAYLNLISQLTTVPAFCQHIHEVIETRKKEAPYMLPEAVFVEKPRLSQNLDGVVIEFLFRQSKISEVLGGSGYNSDRLCLPYVPQLTDEDRLSKRKSIGETISLQVEVESRNSPEKEERVPAEEITYETLKKAIVDSGAVEEQERERRRQVVEKFQKAPFEEIAAHCGARASLLQSKLN

Secondary structure (DSSP, 8-state):
-HHHHHHHHHHHHHHHHHH--HHHHHHHHHHHHHHHHH-GGGSHHHHSSSS----S--TT--GGGS--HHHHHHHHHTTT---GGGGSPP-----HHHHHHHTT-TTS-------------------PPP----HHHHHHHHHHHHHHHHHHHHHHHHHHHHHHHS-HHHHHHHHHHHHHHHHHTT-